Protein AF-A0A382T6K1-F1 (afdb_monomer)

Secondary structure (DSSP, 8-state):
-------HHHHHHHHHHHHHHHHHHHHHHHHHHHHHHHHHTHHHHHHHHHHHHHHHHHHHIIIIIHHHHHHHHHHHHTPPTTGGGG---TTHHHHHHHHHHHHHHHHHHHHHHHHHHSTTHHHHHHT-HHHHHHHHHHHHHHHHHHHHHHHHHTT---HHHHHIIIIIIHHHHHHHHHHHHHHHHHHTSHHHHHHHHHHHHHHHHHHHTSHHHHHHTT-HHHHHHHHHHHHHHHHHHHHHHHH---HHHHHHHHHHH--

Structure (mmCIF, N/CA/C/O backbone):
data_AF-A0A382T6K1-F1
#
_entry.id   AF-A0A382T6K1-F1
#
loop_
_atom_site.group_PDB
_atom_site.id
_atom_site.type_symbol
_atom_site.label_atom_id
_atom_site.label_alt_id
_atom_site.label_comp_id
_atom_site.label_asym_id
_atom_site.label_entity_id
_atom_site.label_seq_id
_atom_site.pdbx_PDB_ins_code
_atom_site.Cartn_x
_atom_site.Cartn_y
_atom_site.Cartn_z
_atom_site.occupancy
_atom_site.B_iso_or_equiv
_atom_site.auth_seq_id
_atom_site.auth_comp_id
_atom_site.auth_asym_id
_atom_site.auth_atom_id
_atom_site.pdbx_PDB_model_num
ATOM 1 N N . MET A 1 1 ? -26.183 -72.475 25.177 1.00 40.44 1 MET A N 1
ATOM 2 C CA . MET A 1 1 ? -25.562 -72.205 23.868 1.00 40.44 1 MET A CA 1
ATOM 3 C C . MET A 1 1 ? -26.288 -70.986 23.343 1.00 40.44 1 MET A C 1
ATOM 5 O O . MET A 1 1 ? -27.308 -71.124 22.691 1.00 40.44 1 MET A O 1
ATOM 9 N N . GLU A 1 2 ? -25.867 -69.814 23.803 1.00 37.72 2 GLU A N 1
ATOM 10 C CA . GLU A 1 2 ? -26.468 -68.533 23.434 1.00 37.72 2 GLU A CA 1
ATOM 11 C C . GLU A 1 2 ? -25.279 -67.616 23.177 1.00 37.72 2 GLU A C 1
ATOM 13 O O . GLU A 1 2 ? -24.612 -67.136 24.089 1.00 37.72 2 GLU A O 1
ATOM 18 N N . GLU A 1 3 ? -24.888 -67.614 21.909 1.00 40.59 3 GLU A N 1
ATOM 19 C CA . GLU A 1 3 ? -23.753 -66.886 21.370 1.00 40.59 3 GLU A CA 1
ATOM 20 C C . GLU A 1 3 ? -24.191 -65.422 21.264 1.00 40.59 3 GLU A C 1
ATOM 22 O O . GLU A 1 3 ? -25.109 -65.089 20.513 1.00 40.59 3 GLU A O 1
ATOM 27 N N . ALA A 1 4 ? -23.600 -64.564 22.095 1.00 44.31 4 ALA A N 1
ATOM 28 C CA . ALA A 1 4 ? -23.818 -63.128 22.052 1.00 44.31 4 ALA A CA 1
ATOM 29 C C . ALA A 1 4 ? -23.228 -62.581 20.743 1.00 44.31 4 ALA A C 1
ATOM 31 O O . ALA A 1 4 ? -22.019 -62.407 20.613 1.00 44.31 4 ALA A O 1
ATOM 32 N N . LEU A 1 5 ? -24.100 -62.348 19.764 1.00 44.19 5 LEU A N 1
ATOM 33 C CA . LEU A 1 5 ? -23.812 -61.604 18.541 1.00 44.19 5 LEU A CA 1
ATOM 34 C C . LEU A 1 5 ? -23.661 -60.118 18.900 1.00 44.19 5 LEU A C 1
ATOM 36 O O . LEU A 1 5 ? -24.611 -59.339 18.843 1.00 44.19 5 LEU A O 1
ATOM 40 N N . GLU A 1 6 ? -22.455 -59.742 19.314 1.00 49.47 6 GLU A N 1
ATOM 41 C CA . GLU A 1 6 ? -22.005 -58.353 19.333 1.00 49.47 6 GLU A CA 1
ATOM 42 C C . GLU A 1 6 ? -22.019 -57.852 17.882 1.00 49.47 6 GLU A C 1
ATOM 44 O O . GLU A 1 6 ? -21.347 -58.405 17.013 1.00 49.47 6 GLU A O 1
ATOM 49 N N . ASN A 1 7 ? -22.898 -56.892 17.589 1.00 45.09 7 ASN A N 1
ATOM 50 C CA . ASN A 1 7 ? -23.137 -56.401 16.237 1.00 45.09 7 ASN A CA 1
ATOM 51 C C . ASN A 1 7 ? -22.041 -55.383 15.853 1.00 45.09 7 ASN A C 1
ATOM 53 O O . ASN A 1 7 ? -22.079 -54.254 16.354 1.00 45.09 7 ASN A O 1
ATOM 57 N N . PRO A 1 8 ? -21.102 -55.720 14.946 1.00 44.81 8 PRO A N 1
ATOM 58 C CA . PRO A 1 8 ? -19.988 -54.842 14.583 1.00 44.81 8 PRO A CA 1
ATOM 59 C C . PRO A 1 8 ? -20.434 -53.591 13.807 1.00 44.81 8 PRO A C 1
ATOM 61 O O . PRO A 1 8 ? -19.660 -52.653 13.660 1.00 44.81 8 PRO A O 1
ATOM 64 N N . ALA A 1 9 ? -21.679 -53.539 13.319 1.00 44.81 9 ALA A N 1
ATOM 65 C CA . ALA A 1 9 ? -22.194 -52.387 12.576 1.00 44.81 9 ALA A CA 1
ATOM 66 C C . ALA A 1 9 ? -22.424 -51.146 13.461 1.00 44.81 9 ALA A C 1
ATOM 68 O O . ALA A 1 9 ? -22.273 -50.020 12.993 1.00 44.81 9 ALA A O 1
ATOM 69 N N . THR A 1 10 ? -22.748 -51.342 14.742 1.00 41.09 10 THR A N 1
ATOM 70 C CA . THR A 1 10 ? -23.066 -50.249 15.678 1.00 41.09 10 THR A CA 1
ATOM 71 C C . THR A 1 10 ? -21.829 -49.490 16.164 1.00 41.09 10 THR A C 1
ATOM 73 O O . THR A 1 10 ? -21.915 -48.287 16.387 1.00 41.09 10 THR A O 1
ATOM 76 N N . GLU A 1 11 ? -20.673 -50.153 16.283 1.00 40.34 11 GLU A N 1
ATOM 77 C CA . GLU A 1 11 ? -19.404 -49.494 16.638 1.00 40.34 11 GLU A CA 1
ATOM 78 C C . GLU A 1 11 ? -18.823 -48.684 15.468 1.00 40.34 11 GLU A C 1
ATOM 80 O O . GLU A 1 11 ? -18.297 -47.587 15.677 1.00 40.34 11 GLU A O 1
ATOM 85 N N . ILE A 1 12 ? -18.979 -49.174 14.232 1.00 44.16 12 ILE A N 1
ATOM 86 C CA . ILE A 1 12 ? -18.424 -48.541 13.025 1.00 44.16 12 ILE A CA 1
ATOM 87 C C . ILE A 1 12 ? -19.133 -47.211 12.713 1.00 44.16 12 ILE A C 1
ATOM 89 O O . ILE A 1 12 ? -18.461 -46.216 12.441 1.00 44.16 12 ILE A O 1
ATOM 93 N N . GLU A 1 13 ? -20.467 -47.140 12.828 1.00 41.22 13 GLU A N 1
ATOM 94 C CA . GLU A 1 13 ? -21.201 -45.876 12.634 1.00 41.22 13 GLU A CA 1
ATOM 95 C C . GLU A 1 13 ? -20.874 -44.835 13.717 1.00 41.22 13 GLU A C 1
ATOM 97 O O . GLU A 1 13 ? -20.774 -43.642 13.419 1.00 41.22 13 GLU A O 1
ATOM 102 N N . THR A 1 14 ? -20.645 -45.253 14.968 1.00 44.28 14 THR A N 1
ATOM 103 C CA . THR A 1 14 ? -20.262 -44.319 16.038 1.00 44.28 14 THR A CA 1
ATOM 104 C C . THR A 1 14 ? -18.834 -43.796 15.891 1.00 44.28 14 THR A C 1
ATOM 106 O O . THR A 1 14 ? -18.609 -42.609 16.129 1.00 44.28 14 THR A O 1
ATOM 109 N N . GLU A 1 15 ? -17.880 -44.620 15.445 1.00 41.53 15 GLU A N 1
ATOM 110 C CA . GLU A 1 15 ? -16.502 -44.176 15.209 1.00 41.53 15 GLU A CA 1
ATOM 111 C C . GLU A 1 15 ? -16.398 -43.187 14.042 1.00 41.53 15 GLU A C 1
ATOM 113 O O . GLU A 1 15 ? -15.689 -42.185 14.161 1.00 41.53 15 GLU A O 1
ATOM 118 N N . ASP A 1 16 ? -17.097 -43.440 12.932 1.00 45.53 16 ASP A N 1
ATOM 119 C CA . ASP A 1 16 ? -17.043 -42.563 11.758 1.00 45.53 16 ASP A CA 1
ATOM 120 C C . ASP A 1 16 ? -17.756 -41.232 12.014 1.00 45.53 16 ASP A C 1
ATOM 122 O O . ASP A 1 16 ? -17.217 -40.172 11.688 1.00 45.53 16 ASP A O 1
ATOM 126 N N . THR A 1 17 ? -18.900 -41.241 12.707 1.00 43.47 17 THR A N 1
ATOM 127 C CA . THR A 1 17 ? -19.594 -39.997 13.086 1.00 43.47 17 THR A CA 1
ATOM 128 C C . THR A 1 17 ? -18.750 -39.168 14.069 1.00 43.47 17 THR A C 1
ATOM 130 O O . THR A 1 17 ? -18.642 -37.949 13.931 1.00 43.47 17 THR A O 1
ATOM 133 N N . GLN A 1 18 ? -18.062 -39.817 15.016 1.00 44.00 18 GLN A N 1
ATOM 134 C CA . GLN A 1 18 ? -17.203 -39.153 16.002 1.00 44.00 18 GLN A CA 1
ATOM 135 C C . GLN A 1 18 ? -15.850 -38.690 15.414 1.00 44.00 18 GLN A C 1
ATOM 137 O O . GLN A 1 18 ? -15.294 -37.684 15.866 1.00 44.00 18 GLN A O 1
ATOM 142 N N . LYS A 1 19 ? -15.318 -39.372 14.386 1.00 42.12 19 LYS A N 1
ATOM 143 C CA . LYS A 1 19 ? -14.144 -38.932 13.603 1.00 42.12 19 LYS A CA 1
ATOM 144 C C . LYS A 1 19 ? -14.465 -37.735 12.710 1.00 42.12 19 LYS A C 1
ATOM 146 O O . LYS A 1 19 ? -13.644 -36.819 12.630 1.00 42.12 19 LYS A O 1
ATOM 151 N N . VAL A 1 20 ? -15.638 -37.711 12.076 1.00 45.88 20 VAL A N 1
ATOM 152 C CA . VAL A 1 20 ? -16.086 -36.590 11.230 1.00 45.88 20 VAL A CA 1
ATOM 153 C C . VAL A 1 20 ? -16.297 -35.323 12.068 1.00 45.88 20 VAL A C 1
ATOM 155 O O . VAL A 1 20 ? -15.802 -34.259 11.690 1.00 45.88 20 VAL A O 1
ATOM 158 N N . ASP A 1 21 ? -16.905 -35.439 13.252 1.00 48.38 21 ASP A N 1
ATOM 159 C CA . ASP A 1 21 ? -17.141 -34.303 14.158 1.00 48.38 21 ASP A CA 1
ATOM 160 C C . ASP A 1 21 ? -15.830 -33.764 14.783 1.00 48.38 21 ASP A C 1
ATOM 162 O O . ASP A 1 21 ? -15.591 -32.555 14.856 1.00 48.38 21 ASP A O 1
ATOM 166 N N . ARG A 1 22 ? -14.881 -34.657 15.118 1.00 48.66 22 ARG A N 1
ATOM 167 C CA . ARG A 1 22 ? -13.517 -34.275 15.549 1.00 48.66 22 ARG A CA 1
ATOM 168 C C . ARG A 1 22 ? -12.672 -33.654 14.435 1.00 48.66 22 ARG A C 1
ATOM 170 O O . ARG A 1 22 ? -11.816 -32.817 14.714 1.00 48.66 22 ARG A O 1
ATOM 177 N N . SER A 1 23 ? -12.870 -34.058 13.182 1.00 50.22 23 SER A N 1
ATOM 178 C CA . SER A 1 23 ? -12.151 -33.488 12.037 1.00 50.22 23 SER A CA 1
ATOM 179 C C . SER A 1 23 ? -12.643 -32.073 11.715 1.00 50.22 23 SER A C 1
ATOM 181 O O . SER A 1 23 ? -11.833 -31.156 11.553 1.00 50.22 23 SER A O 1
ATOM 183 N N . GLY A 1 24 ? -13.965 -31.861 11.737 1.00 53.81 24 GLY A N 1
ATOM 184 C CA . GLY A 1 24 ? -14.582 -30.543 11.570 1.00 53.81 24 GLY A CA 1
ATOM 185 C C . GLY A 1 24 ? -14.216 -29.556 12.684 1.00 53.81 24 GLY A C 1
ATOM 186 O O . GLY A 1 24 ? -13.937 -28.385 12.402 1.00 53.81 24 GLY A O 1
ATOM 187 N N . SER A 1 25 ? -14.128 -30.022 13.937 1.00 57.78 25 SER A N 1
ATOM 188 C CA . SER A 1 25 ? -13.700 -29.186 15.067 1.00 57.78 25 SER A CA 1
ATOM 189 C C . SER A 1 25 ? -12.203 -28.854 15.021 1.00 57.78 25 SER A C 1
ATOM 191 O O . SER A 1 25 ? -11.835 -27.700 15.238 1.00 57.78 25 SER A O 1
ATOM 193 N N . ASN A 1 26 ? -11.343 -29.801 14.624 1.00 59.97 26 ASN A N 1
ATOM 194 C CA . ASN A 1 26 ? -9.906 -29.565 14.444 1.00 59.97 26 ASN A CA 1
ATOM 195 C C . ASN A 1 26 ? -9.603 -28.597 13.294 1.00 59.97 26 ASN A C 1
ATOM 197 O O . ASN A 1 26 ? -8.733 -27.736 13.428 1.00 59.97 26 ASN A O 1
ATOM 201 N N . PHE A 1 27 ? -10.322 -28.697 12.174 1.00 61.59 27 PHE A N 1
ATOM 202 C CA . PHE A 1 27 ? -10.163 -27.765 11.056 1.00 61.59 27 PHE A CA 1
ATOM 203 C C . PHE A 1 27 ? -10.655 -26.362 11.426 1.00 61.59 27 PHE A C 1
ATOM 205 O O . PHE A 1 27 ? -9.972 -25.370 11.171 1.00 61.59 27 PHE A O 1
ATOM 212 N N . SER A 1 28 ? -11.793 -26.274 12.118 1.00 62.81 28 SER A N 1
ATOM 213 C CA . SER A 1 28 ? -12.320 -25.008 12.638 1.00 62.81 28 SER A CA 1
ATOM 214 C C . SER A 1 28 ? -11.370 -24.362 13.650 1.00 62.81 28 SER A 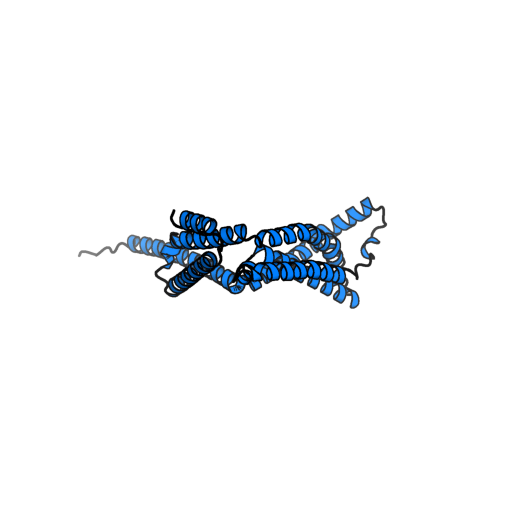C 1
ATOM 216 O O . SER A 1 28 ? -11.159 -23.149 13.595 1.00 62.81 28 SER A O 1
ATOM 218 N N . TYR A 1 29 ? -10.743 -25.169 14.510 1.00 67.50 29 TYR A N 1
ATOM 219 C CA . TYR A 1 29 ? -9.721 -24.742 15.462 1.00 67.50 29 TYR A CA 1
ATOM 220 C C . TYR A 1 29 ? -8.433 -24.280 14.771 1.00 67.50 29 TYR A C 1
ATOM 222 O O . TYR A 1 29 ? -7.876 -23.256 15.154 1.00 67.50 29 TYR A O 1
ATOM 230 N N . LEU A 1 30 ? -7.972 -24.967 13.720 1.00 68.62 30 LEU A N 1
ATOM 231 C CA . LEU A 1 30 ? -6.815 -24.531 12.930 1.00 68.62 30 LEU A CA 1
ATOM 232 C C . LEU A 1 30 ? -7.084 -23.204 12.216 1.00 68.62 30 LEU A C 1
ATOM 234 O O . LEU A 1 30 ? -6.259 -22.299 12.296 1.00 68.62 30 LEU A O 1
ATOM 238 N N . PHE A 1 31 ? -8.252 -23.047 11.588 1.00 69.81 31 PHE A N 1
ATOM 239 C CA . PHE A 1 31 ? -8.657 -21.773 10.985 1.00 69.81 31 PHE A CA 1
ATOM 240 C C . PHE A 1 31 ? -8.796 -20.662 12.023 1.00 69.81 31 PHE A C 1
ATOM 242 O O . PHE A 1 31 ? -8.391 -19.534 11.762 1.00 69.81 31 PHE A O 1
ATOM 249 N N . HIS A 1 32 ? -9.338 -20.972 13.206 1.00 68.31 32 HIS A N 1
ATOM 250 C CA . HIS A 1 32 ? -9.380 -20.024 14.317 1.00 68.31 32 HIS A CA 1
ATOM 251 C C . HIS A 1 32 ? -7.975 -19.614 14.733 1.00 68.31 32 HIS A C 1
ATOM 253 O O . HIS A 1 32 ? -7.684 -18.431 14.792 1.00 68.31 32 HIS A O 1
ATOM 259 N N . ARG A 1 33 ? -7.083 -20.583 14.939 1.00 67.50 33 ARG A N 1
ATOM 260 C CA . ARG A 1 33 ? -5.709 -20.343 15.371 1.00 67.50 33 ARG A CA 1
ATOM 261 C C . ARG A 1 33 ? -4.920 -19.519 14.356 1.00 67.50 33 ARG A C 1
ATOM 263 O O . ARG A 1 33 ? -4.202 -18.607 14.755 1.00 67.50 33 ARG A O 1
ATOM 270 N N . ILE A 1 34 ? -5.074 -19.805 13.063 1.00 63.81 34 ILE A N 1
ATOM 271 C CA . ILE A 1 34 ? -4.467 -19.014 11.985 1.00 63.81 34 ILE A CA 1
ATOM 272 C C . ILE A 1 34 ? -5.050 -17.598 11.982 1.00 63.81 34 ILE A C 1
ATOM 274 O O . ILE A 1 34 ? -4.280 -16.644 11.947 1.00 63.81 34 ILE A O 1
ATOM 278 N N . GLY A 1 35 ? -6.375 -17.452 12.091 1.00 65.06 35 GLY A N 1
ATOM 279 C CA . GLY A 1 35 ? -7.039 -16.149 12.201 1.00 65.06 35 GLY A CA 1
ATOM 280 C C . GLY A 1 35 ? -6.510 -15.329 13.379 1.00 65.06 35 GLY A C 1
ATOM 281 O O . GLY A 1 35 ? -6.011 -14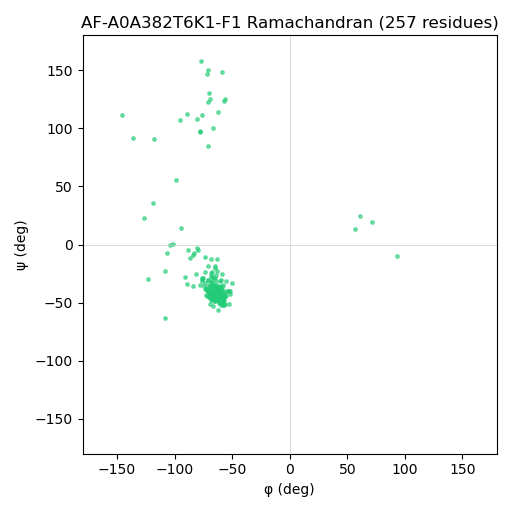.226 13.181 1.00 65.06 35 GLY A O 1
ATOM 282 N N . THR A 1 36 ? -6.469 -15.922 14.573 1.00 63.12 36 THR A N 1
ATOM 283 C CA . THR A 1 36 ? -5.948 -1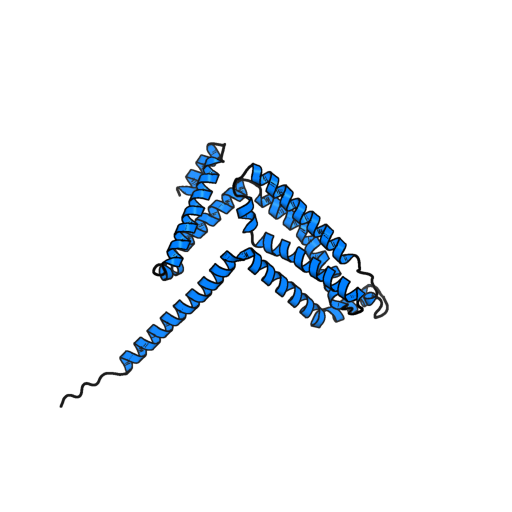5.265 15.779 1.00 63.12 36 THR A CA 1
ATOM 284 C C . THR A 1 36 ? -4.460 -14.931 15.670 1.00 63.12 36 THR A C 1
ATOM 286 O O . THR A 1 36 ? -4.027 -13.894 16.154 1.00 63.12 36 THR A O 1
ATOM 289 N N . MET A 1 37 ? -3.653 -15.767 15.004 1.00 57.59 37 MET A N 1
ATOM 290 C CA . MET A 1 37 ? -2.230 -15.474 14.779 1.00 57.59 37 MET A CA 1
ATOM 291 C C . MET A 1 37 ? -2.025 -14.315 13.799 1.00 57.59 37 MET A C 1
ATOM 293 O O . MET A 1 37 ? -1.087 -13.533 13.974 1.00 57.59 37 MET A O 1
ATOM 297 N N . VAL A 1 38 ? -2.883 -14.207 12.779 1.00 64.06 38 VAL A N 1
ATOM 298 C CA . VAL A 1 38 ? -2.888 -13.093 11.823 1.00 64.06 38 VAL A CA 1
ATOM 299 C C . VAL A 1 38 ? -3.313 -11.804 12.514 1.00 64.06 38 VAL A C 1
ATOM 301 O O . VAL A 1 38 ? -2.661 -10.788 12.317 1.00 64.06 38 VAL A O 1
ATOM 304 N N . GLU A 1 39 ? -4.342 -11.838 13.356 1.00 68.00 39 GLU A N 1
ATOM 305 C CA . GLU A 1 39 ? -4.802 -10.670 14.116 1.00 68.00 39 GLU A CA 1
ATOM 306 C C . GLU A 1 39 ? -3.751 -10.196 15.129 1.00 68.00 39 GLU A C 1
ATOM 308 O O . GLU A 1 39 ? -3.455 -9.003 15.199 1.00 68.00 39 GLU A O 1
ATOM 313 N N . GLN A 1 40 ? -3.096 -11.125 15.832 1.00 71.62 40 GLN A N 1
ATOM 314 C CA . GLN A 1 40 ? -2.002 -10.816 16.761 1.00 71.62 40 GLN A CA 1
ATOM 315 C C . GLN A 1 40 ? -0.771 -10.222 16.062 1.00 71.62 40 GLN A C 1
ATOM 317 O O . GLN A 1 40 ? -0.065 -9.404 16.647 1.00 71.62 40 GLN A O 1
ATOM 322 N N . ASN A 1 41 ? -0.510 -10.610 14.810 1.00 80.44 41 ASN A N 1
ATOM 323 C CA . ASN A 1 41 ? 0.657 -10.173 14.040 1.00 80.44 41 ASN A CA 1
ATOM 324 C C . ASN A 1 41 ? 0.263 -9.407 12.771 1.00 80.44 41 ASN A C 1
ATOM 326 O O . ASN A 1 41 ? 0.940 -9.516 11.746 1.00 80.44 41 ASN A O 1
ATOM 330 N N . LEU A 1 42 ? -0.818 -8.623 12.833 1.00 84.69 42 LEU A N 1
ATOM 331 C CA . LEU A 1 42 ? -1.452 -8.002 11.665 1.00 84.69 42 LEU A CA 1
ATOM 332 C C . LEU A 1 42 ? -0.468 -7.211 10.794 1.00 84.69 42 LEU A C 1
ATOM 334 O O . LEU A 1 42 ? -0.505 -7.291 9.566 1.00 84.69 42 LEU A O 1
ATOM 338 N N . ILE A 1 43 ? 0.458 -6.490 11.427 1.00 86.06 43 ILE A N 1
ATOM 339 C CA . ILE A 1 43 ? 1.493 -5.702 10.748 1.00 86.06 43 ILE A CA 1
ATOM 340 C C . ILE A 1 43 ? 2.398 -6.597 9.894 1.00 86.06 43 ILE A C 1
ATOM 342 O O . ILE A 1 43 ? 2.625 -6.304 8.722 1.00 86.06 43 ILE A O 1
ATOM 346 N N . TRP A 1 44 ? 2.877 -7.707 10.453 1.00 87.81 44 TRP A N 1
ATOM 347 C CA . TRP A 1 44 ? 3.755 -8.644 9.751 1.00 87.81 44 TRP A CA 1
ATOM 348 C C . TRP A 1 44 ? 3.008 -9.458 8.698 1.00 87.81 44 TRP A C 1
ATOM 350 O O . TRP A 1 44 ? 3.527 -9.680 7.606 1.00 87.81 44 TRP A O 1
ATOM 360 N N . ALA A 1 45 ? 1.774 -9.868 8.994 1.00 89.62 45 ALA A N 1
ATOM 361 C CA . ALA A 1 45 ? 0.939 -10.606 8.056 1.00 89.62 45 ALA A CA 1
ATOM 362 C C . ALA A 1 45 ? 0.606 -9.762 6.814 1.00 89.62 45 ALA A C 1
ATOM 364 O O . ALA A 1 45 ? 0.754 -10.235 5.687 1.00 89.62 45 ALA A O 1
ATOM 365 N N . THR A 1 46 ? 0.216 -8.496 7.006 1.00 91.75 46 THR A N 1
ATOM 366 C CA . THR A 1 46 ? -0.041 -7.560 5.896 1.00 91.75 46 THR A CA 1
ATOM 367 C C . THR A 1 46 ? 1.228 -7.247 5.109 1.00 91.75 46 THR A C 1
ATOM 369 O O . THR A 1 46 ? 1.185 -7.254 3.880 1.00 91.75 46 THR A O 1
ATOM 372 N N . MET A 1 47 ? 2.368 -7.071 5.782 1.00 93.94 47 MET A N 1
ATOM 373 C CA . MET A 1 47 ? 3.665 -6.895 5.124 1.00 93.94 47 MET A CA 1
ATOM 374 C C . MET A 1 47 ? 4.015 -8.083 4.216 1.00 93.94 47 MET A C 1
ATOM 376 O O . MET A 1 47 ? 4.318 -7.891 3.038 1.00 93.94 47 MET A O 1
ATOM 380 N N . LEU A 1 48 ? 3.940 -9.311 4.740 1.00 94.38 48 LEU A N 1
ATOM 381 C CA . LEU A 1 48 ? 4.262 -10.525 3.988 1.00 94.38 48 LEU A CA 1
ATOM 382 C C . LEU A 1 48 ? 3.310 -10.724 2.802 1.00 94.38 48 LEU A C 1
ATOM 384 O O . LEU A 1 48 ? 3.751 -11.067 1.707 1.00 94.38 48 LEU A O 1
ATOM 388 N N . MET A 1 49 ? 2.015 -10.476 3.009 1.00 93.31 49 MET A N 1
ATOM 389 C CA . MET A 1 49 ? 1.001 -10.554 1.958 1.00 93.31 49 MET A CA 1
ATOM 390 C C . MET A 1 49 ? 1.329 -9.612 0.795 1.00 93.31 49 MET A C 1
ATOM 392 O O . MET A 1 49 ? 1.325 -10.034 -0.361 1.00 93.31 49 MET A O 1
ATOM 396 N N . VAL A 1 50 ? 1.649 -8.351 1.095 1.00 97.06 50 VAL A N 1
ATOM 397 C CA . VAL A 1 50 ? 2.000 -7.360 0.073 1.00 97.06 50 VAL A CA 1
ATOM 398 C C . VAL A 1 50 ? 3.318 -7.718 -0.608 1.00 97.06 50 VAL A C 1
ATOM 400 O O . VAL A 1 50 ? 3.411 -7.610 -1.828 1.00 97.06 50 VAL A O 1
ATOM 403 N N . LEU A 1 51 ? 4.316 -8.195 0.144 1.00 96.94 51 LEU A N 1
ATOM 404 C CA . LEU A 1 51 ? 5.602 -8.624 -0.409 1.00 96.94 51 LEU A CA 1
ATOM 405 C C . LEU A 1 51 ? 5.414 -9.721 -1.454 1.00 96.94 51 LEU A C 1
ATOM 407 O O . LEU A 1 51 ? 5.884 -9.590 -2.584 1.00 96.94 51 LEU A O 1
ATOM 411 N N . LEU A 1 52 ? 4.686 -10.777 -1.087 1.00 96.88 52 LEU A N 1
ATOM 412 C CA . LEU A 1 52 ? 4.366 -11.868 -1.999 1.00 96.88 52 LEU A CA 1
ATOM 413 C C . LEU A 1 52 ? 3.553 -11.363 -3.193 1.00 96.88 52 LEU A C 1
ATOM 415 O O . LEU A 1 52 ? 3.847 -11.741 -4.321 1.00 96.88 52 LEU A O 1
ATOM 419 N N . GLY A 1 53 ? 2.587 -10.470 -2.967 1.00 96.81 53 GLY A N 1
ATOM 420 C CA . GLY A 1 53 ? 1.790 -9.861 -4.030 1.00 96.81 53 GLY A CA 1
ATOM 421 C C . GLY A 1 53 ? 2.636 -9.110 -5.061 1.00 96.81 53 GLY A C 1
ATOM 422 O O . GLY A 1 53 ? 2.483 -9.347 -6.257 1.00 96.81 53 GLY A O 1
ATOM 423 N N . VAL A 1 54 ? 3.560 -8.252 -4.620 1.00 97.06 54 VAL A N 1
ATOM 424 C CA . VAL A 1 54 ? 4.448 -7.489 -5.516 1.00 97.06 54 VAL A CA 1
ATOM 425 C C . VAL A 1 54 ? 5.371 -8.423 -6.297 1.00 97.06 54 VAL A C 1
ATOM 427 O O . VAL A 1 54 ? 5.481 -8.279 -7.512 1.00 97.06 54 VAL A O 1
ATOM 430 N N . VAL A 1 55 ? 5.985 -9.408 -5.631 1.00 95.81 55 VAL A N 1
ATOM 431 C CA . VAL A 1 55 ? 6.873 -10.385 -6.286 1.00 95.81 55 VAL A CA 1
ATOM 432 C C . VAL A 1 55 ? 6.112 -11.218 -7.318 1.00 95.81 55 VAL A C 1
ATOM 434 O O . VAL A 1 55 ? 6.583 -11.390 -8.439 1.00 95.81 55 VAL A O 1
ATOM 437 N N . LEU A 1 56 ? 4.921 -11.711 -6.972 1.00 96.69 56 LEU A N 1
ATOM 438 C CA . LEU A 1 56 ? 4.089 -12.481 -7.895 1.00 96.69 56 LEU A CA 1
ATOM 439 C C . LEU A 1 56 ? 3.674 -11.645 -9.106 1.00 96.69 56 LEU A C 1
ATOM 441 O O . LEU A 1 56 ? 3.757 -12.133 -10.229 1.00 96.69 56 LEU A O 1
ATOM 445 N N . MET A 1 57 ? 3.270 -10.389 -8.900 1.00 96.06 57 MET A N 1
ATOM 446 C CA . MET A 1 57 ? 2.894 -9.502 -10.003 1.00 96.06 57 MET A CA 1
ATOM 447 C C . MET A 1 57 ? 4.081 -9.156 -10.903 1.00 96.06 57 MET A C 1
ATOM 449 O O . MET A 1 57 ? 3.923 -9.147 -12.120 1.00 96.06 57 MET A O 1
ATOM 453 N N . ASP A 1 58 ? 5.271 -8.948 -10.340 1.00 95.50 58 ASP A N 1
ATOM 454 C CA . ASP A 1 58 ? 6.501 -8.730 -11.108 1.00 95.50 58 ASP A CA 1
ATOM 455 C C . ASP A 1 58 ? 6.873 -9.967 -11.954 1.00 95.50 58 ASP A C 1
ATOM 457 O O . ASP A 1 58 ? 7.237 -9.842 -13.126 1.00 95.50 58 ASP A O 1
ATOM 461 N N . ILE A 1 59 ? 6.705 -11.177 -11.406 1.00 94.50 59 ILE A N 1
ATOM 462 C CA . ILE A 1 59 ? 6.892 -12.436 -12.148 1.00 94.50 59 ILE A CA 1
ATOM 463 C C . ILE A 1 59 ? 5.852 -12.571 -13.266 1.00 94.50 59 ILE A C 1
ATOM 465 O O . ILE A 1 59 ? 6.216 -12.845 -14.408 1.00 94.50 59 ILE A O 1
ATOM 469 N N . ILE A 1 60 ? 4.568 -12.359 -12.966 1.00 96.12 60 ILE A N 1
ATOM 470 C CA . ILE A 1 60 ? 3.484 -12.438 -13.958 1.00 96.12 60 ILE A CA 1
ATOM 471 C C . ILE A 1 60 ? 3.725 -11.434 -15.086 1.00 96.12 60 ILE A C 1
ATOM 473 O O . ILE A 1 60 ? 3.602 -11.786 -16.260 1.00 96.12 60 ILE A O 1
ATOM 477 N N . PHE A 1 61 ? 4.105 -10.202 -14.744 1.00 95.00 61 PHE A N 1
ATOM 478 C CA . PHE A 1 61 ? 4.406 -9.176 -15.729 1.00 95.00 61 PHE A CA 1
ATOM 479 C C . PHE A 1 61 ? 5.570 -9.600 -16.626 1.00 95.00 61 PHE A C 1
ATOM 481 O O . PHE A 1 61 ? 5.455 -9.549 -17.849 1.00 95.00 61 PHE A O 1
ATOM 488 N N . SER A 1 62 ? 6.653 -10.092 -16.022 1.00 93.12 62 SER A N 1
ATOM 489 C CA . SER A 1 62 ? 7.833 -10.568 -16.742 1.00 93.12 62 SER A CA 1
ATOM 490 C C . SER A 1 62 ? 7.543 -11.743 -17.676 1.00 93.12 62 SER A C 1
ATOM 492 O O . SER A 1 62 ? 8.160 -11.818 -18.733 1.00 93.12 62 SER A O 1
ATOM 494 N N . LEU A 1 63 ? 6.650 -12.661 -17.296 1.00 93.56 63 LEU A N 1
ATOM 495 C CA . LEU A 1 63 ? 6.356 -13.861 -18.083 1.00 93.56 63 LEU A CA 1
ATOM 496 C C . LEU A 1 63 ? 5.320 -13.627 -19.187 1.00 93.56 63 LEU A C 1
ATOM 498 O O . LEU A 1 63 ? 5.418 -14.251 -20.240 1.00 93.56 63 LEU A O 1
ATOM 502 N N . PHE A 1 64 ? 4.319 -12.774 -18.948 1.00 93.94 64 PHE A N 1
ATOM 503 C CA . PHE A 1 64 ? 3.141 -12.693 -19.820 1.00 93.94 64 PHE A CA 1
ATOM 504 C C . PHE A 1 64 ? 2.867 -11.310 -20.406 1.00 93.94 64 PHE A C 1
ATOM 506 O O . PHE A 1 64 ? 2.282 -11.229 -21.483 1.00 93.94 64 PHE A O 1
ATOM 513 N N . LEU A 1 65 ? 3.227 -10.226 -19.713 1.00 92.44 65 LEU A N 1
ATOM 514 C CA . LEU A 1 65 ? 2.766 -8.877 -20.070 1.00 92.44 65 LEU A CA 1
ATOM 515 C C . LEU A 1 65 ? 3.859 -7.998 -20.673 1.00 92.44 65 LEU A C 1
ATOM 517 O O . LEU A 1 65 ? 3.527 -7.063 -21.393 1.00 92.44 65 LEU A O 1
ATOM 521 N N . PHE A 1 66 ? 5.134 -8.294 -20.413 1.00 91.06 66 PHE A N 1
ATOM 522 C CA . PHE A 1 66 ? 6.245 -7.455 -20.852 1.00 91.06 66 PHE A CA 1
ATOM 523 C C . PHE A 1 66 ? 6.335 -7.345 -22.380 1.00 91.06 66 PHE A C 1
ATOM 525 O O . PHE A 1 66 ? 6.246 -6.242 -22.908 1.00 91.06 66 PHE A O 1
ATOM 532 N N . GLU A 1 67 ? 6.426 -8.473 -23.088 1.00 89.94 67 GLU A N 1
ATOM 533 C CA . GLU A 1 67 ? 6.521 -8.501 -24.556 1.00 89.94 67 GLU A CA 1
ATOM 534 C C . GLU A 1 67 ? 5.320 -7.824 -25.250 1.00 89.94 67 GLU A C 1
ATOM 536 O O . GLU A 1 67 ? 5.529 -6.905 -26.045 1.00 89.94 67 GLU A O 1
ATOM 541 N N . PRO A 1 68 ? 4.052 -8.163 -24.921 1.00 91.06 68 PRO A N 1
ATOM 542 C CA . PRO A 1 68 ? 2.899 -7.461 -25.489 1.00 91.06 68 PRO A CA 1
ATOM 543 C C . PRO A 1 68 ? 2.884 -5.960 -25.189 1.00 91.06 68 PRO A C 1
ATOM 545 O O . PRO A 1 68 ? 2.449 -5.165 -26.022 1.00 91.06 68 PRO A O 1
ATOM 548 N N . TYR A 1 69 ? 3.332 -5.564 -23.995 1.00 89.75 69 TYR A N 1
ATOM 549 C CA . TYR A 1 69 ? 3.371 -4.163 -23.596 1.00 89.75 69 TYR A CA 1
ATOM 550 C C . TYR A 1 69 ? 4.397 -3.371 -24.411 1.00 89.75 69 TYR A C 1
ATOM 552 O O . TYR A 1 69 ? 4.063 -2.303 -24.920 1.00 89.75 69 TYR A O 1
ATOM 560 N N . VAL A 1 70 ? 5.613 -3.898 -24.578 1.00 87.31 70 VAL A N 1
ATOM 561 C CA . VAL A 1 70 ? 6.657 -3.250 -25.386 1.00 87.31 70 VAL A CA 1
ATOM 562 C C . VAL A 1 70 ? 6.189 -3.094 -26.833 1.00 87.31 70 VAL A C 1
ATOM 564 O O . VAL A 1 70 ? 6.216 -1.984 -27.359 1.00 87.31 70 VAL A O 1
ATOM 567 N N . GLN A 1 71 ? 5.637 -4.153 -27.434 1.00 87.56 71 GLN A N 1
ATOM 568 C CA . GLN A 1 71 ? 5.107 -4.110 -28.804 1.00 87.56 71 GLN A CA 1
ATOM 569 C C . GLN A 1 71 ? 3.995 -3.066 -28.976 1.00 87.56 71 GLN A C 1
ATOM 571 O O . GLN A 1 71 ? 3.942 -2.366 -29.991 1.00 87.56 71 GLN A O 1
ATOM 576 N N . LEU A 1 72 ? 3.101 -2.942 -27.988 1.00 87.69 72 LEU A N 1
ATOM 577 C CA . LEU A 1 72 ? 2.045 -1.933 -28.001 1.00 87.69 72 LEU A CA 1
ATOM 578 C C . LEU A 1 72 ? 2.630 -0.518 -27.983 1.00 87.69 72 LEU A C 1
ATOM 580 O O . LEU A 1 72 ? 2.203 0.325 -28.772 1.00 87.69 72 LEU A O 1
ATOM 584 N N . ILE A 1 73 ? 3.591 -0.259 -27.095 1.00 85.06 73 ILE A N 1
ATOM 585 C CA . ILE A 1 73 ? 4.220 1.057 -26.981 1.00 85.06 73 ILE A CA 1
ATOM 586 C C . ILE A 1 73 ? 4.964 1.410 -28.267 1.00 85.06 73 ILE A C 1
ATOM 588 O O . ILE A 1 73 ? 4.727 2.493 -28.789 1.00 85.06 73 ILE A O 1
ATOM 592 N N . GLU A 1 74 ? 5.769 0.498 -28.814 1.00 86.31 74 GLU A N 1
ATOM 593 C CA . GLU A 1 74 ? 6.510 0.709 -30.067 1.00 86.31 74 GLU A CA 1
ATOM 594 C C . GLU A 1 74 ? 5.575 0.984 -31.254 1.00 86.31 74 GLU A C 1
ATOM 596 O O . GLU A 1 74 ? 5.828 1.875 -32.066 1.00 86.31 74 GLU A O 1
ATOM 601 N N . THR A 1 75 ? 4.439 0.281 -31.324 1.00 86.44 75 THR A N 1
ATOM 602 C CA . THR A 1 75 ? 3.422 0.515 -32.363 1.00 86.44 75 THR A CA 1
ATOM 603 C C . THR A 1 75 ? 2.780 1.899 -32.235 1.00 86.44 75 THR A C 1
ATOM 605 O O . THR A 1 75 ? 2.500 2.547 -33.244 1.00 86.44 75 THR A O 1
ATOM 608 N N . LEU A 1 76 ? 2.523 2.360 -31.007 1.00 87.06 76 LEU A N 1
ATOM 609 C CA . LEU A 1 76 ? 1.887 3.655 -30.747 1.00 87.06 76 LEU A CA 1
ATOM 610 C C . LEU A 1 76 ? 2.856 4.835 -30.889 1.00 87.06 76 LEU A C 1
ATOM 612 O O . LEU A 1 76 ? 2.441 5.910 -31.319 1.00 87.06 76 LEU A O 1
ATOM 616 N N . SER A 1 77 ? 4.123 4.653 -30.515 1.00 81.94 77 SER A N 1
ATOM 617 C CA . SER A 1 77 ? 5.164 5.682 -30.596 1.00 81.94 77 SER A CA 1
ATOM 618 C C . SER A 1 77 ? 5.762 5.808 -31.999 1.00 81.94 77 SER A C 1
ATOM 620 O O . SER A 1 77 ? 6.267 6.875 -32.345 1.00 81.94 77 SER A O 1
ATOM 622 N N . GLY A 1 78 ? 5.718 4.737 -32.801 1.00 78.69 78 GLY A N 1
ATOM 623 C CA . GLY A 1 78 ? 6.441 4.646 -34.068 1.00 78.69 78 GLY A CA 1
ATOM 624 C C . GLY A 1 78 ? 7.959 4.503 -33.893 1.00 78.69 78 GLY A C 1
ATOM 625 O O . GLY A 1 78 ? 8.695 4.813 -34.831 1.00 78.69 78 GLY A O 1
ATOM 626 N N . SER A 1 79 ? 8.429 4.089 -32.708 1.00 74.75 79 SER A N 1
ATOM 627 C CA . SER A 1 79 ? 9.854 3.869 -32.412 1.00 74.75 79 SER A CA 1
ATOM 628 C C . SER A 1 79 ? 10.372 2.560 -33.011 1.00 74.75 79 SER A C 1
ATOM 630 O O . SER A 1 79 ? 9.599 1.641 -33.291 1.00 74.75 79 SER A O 1
ATOM 632 N N . ALA A 1 80 ? 11.690 2.462 -33.203 1.00 70.06 80 ALA A N 1
ATOM 633 C CA . ALA A 1 80 ? 12.298 1.218 -33.660 1.00 70.06 80 ALA A CA 1
ATOM 634 C C . ALA A 1 80 ? 12.262 0.147 -32.546 1.00 70.06 80 ALA A C 1
ATOM 636 O O . ALA A 1 80 ? 12.325 0.503 -31.364 1.00 70.06 80 ALA A O 1
ATOM 637 N N . PRO A 1 81 ? 12.198 -1.154 -32.899 1.00 66.50 81 PRO A N 1
ATOM 638 C CA . PRO A 1 81 ? 12.225 -2.231 -31.915 1.00 66.50 81 PRO A CA 1
ATOM 639 C C . PRO A 1 81 ? 13.470 -2.154 -31.025 1.00 66.50 81 PRO A C 1
ATOM 641 O O . PRO A 1 81 ? 14.592 -2.137 -31.536 1.00 66.50 81 PRO A O 1
ATOM 644 N N . GLY A 1 82 ? 13.276 -2.127 -29.707 1.00 66.81 82 GLY A N 1
ATOM 645 C CA . GLY A 1 82 ? 14.354 -2.134 -28.714 1.00 66.81 82 GLY A CA 1
ATOM 646 C C . GLY A 1 82 ? 14.838 -0.762 -28.228 1.00 66.81 82 GLY A C 1
ATOM 647 O O . GLY A 1 82 ? 15.537 -0.715 -27.220 1.00 66.81 82 GLY A O 1
ATOM 648 N N . GLU A 1 83 ? 14.426 0.360 -28.836 1.00 67.12 83 GLU A N 1
ATOM 649 C CA . GLU A 1 83 ? 14.769 1.706 -28.318 1.00 67.12 83 GLU A CA 1
ATOM 650 C C . GLU A 1 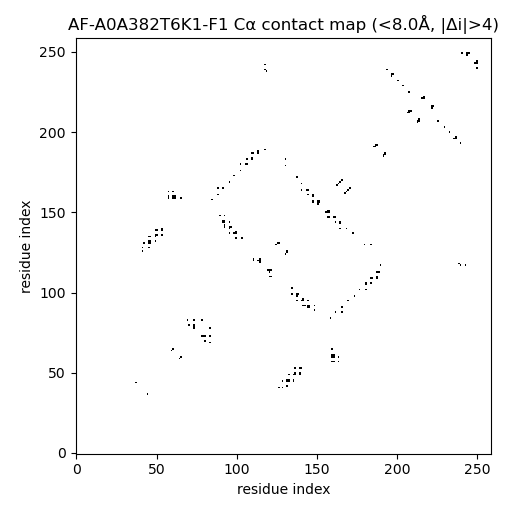83 ? 14.164 1.969 -26.927 1.00 67.12 83 GLU A C 1
ATOM 652 O O . GLU A 1 83 ? 14.700 2.735 -26.127 1.00 67.12 83 GLU A O 1
ATOM 657 N N . PHE A 1 84 ? 13.052 1.306 -26.603 1.00 64.50 84 PHE A N 1
ATOM 658 C CA . PHE A 1 84 ? 12.364 1.471 -25.324 1.00 64.50 84 PHE A CA 1
ATOM 659 C C . PHE A 1 84 ? 13.157 0.915 -24.123 1.00 64.50 84 PHE A C 1
ATOM 661 O O . PHE A 1 84 ? 12.987 1.385 -22.996 1.00 64.50 84 PHE A O 1
ATOM 668 N N . ALA A 1 85 ? 14.056 -0.049 -24.349 1.00 61.41 85 ALA A N 1
ATOM 669 C CA . ALA A 1 85 ? 14.892 -0.647 -23.304 1.00 61.41 85 ALA A CA 1
ATOM 670 C C . ALA A 1 85 ? 15.929 0.339 -22.719 1.00 61.41 85 ALA A C 1
ATOM 672 O O . ALA A 1 85 ? 16.361 0.198 -21.566 1.00 61.41 85 ALA A O 1
ATOM 673 N N . GLU A 1 86 ? 16.284 1.375 -23.487 1.00 63.69 86 GLU A N 1
ATOM 674 C CA . GLU A 1 86 ? 17.314 2.360 -23.138 1.00 63.69 86 GLU A CA 1
ATOM 675 C C . GLU A 1 86 ? 16.795 3.561 -22.335 1.00 63.69 86 GLU A C 1
ATOM 677 O O . GLU A 1 86 ? 17.594 4.386 -21.890 1.00 63.69 86 GLU A O 1
ATOM 682 N N . VAL A 1 87 ? 15.481 3.676 -22.098 1.00 67.88 87 VAL A N 1
ATOM 683 C CA . VAL A 1 87 ? 14.919 4.789 -21.314 1.00 67.88 87 VAL A CA 1
ATOM 684 C C . VAL A 1 87 ? 15.571 4.814 -19.932 1.00 67.88 87 VAL A C 1
ATOM 686 O O . VAL A 1 87 ? 15.519 3.817 -19.216 1.00 67.88 87 VAL A O 1
ATOM 689 N N . ASP A 1 88 ? 16.179 5.935 -19.534 1.00 70.75 88 ASP A N 1
ATOM 690 C CA . ASP A 1 88 ? 16.760 6.089 -18.198 1.00 70.75 88 ASP A CA 1
ATOM 691 C C . ASP A 1 88 ? 15.647 6.190 -17.147 1.00 70.75 88 ASP A C 1
ATOM 693 O O . ASP A 1 88 ? 14.760 7.042 -17.211 1.00 70.75 88 ASP A O 1
ATOM 697 N N . ILE A 1 89 ? 15.690 5.284 -16.170 1.00 73.94 89 ILE A N 1
ATOM 698 C CA . ILE A 1 89 ? 14.696 5.178 -15.098 1.00 73.94 89 ILE A CA 1
ATOM 699 C C . ILE A 1 89 ? 15.386 5.200 -13.717 1.00 73.94 89 ILE A C 1
ATOM 701 O O . ILE A 1 89 ? 14.850 4.741 -12.707 1.00 73.94 89 ILE A O 1
ATOM 705 N N . GLY A 1 90 ? 16.597 5.763 -13.647 1.00 79.62 90 GLY A N 1
ATOM 706 C CA . GLY A 1 90 ? 17.380 5.875 -12.415 1.00 79.62 90 GLY A CA 1
ATOM 707 C C . GLY A 1 90 ? 16.745 6.743 -11.321 1.00 79.62 90 GLY A C 1
ATOM 708 O O . GLY A 1 90 ? 17.198 6.668 -10.180 1.00 79.62 90 GLY A O 1
ATOM 709 N N . PHE A 1 91 ? 15.701 7.515 -11.655 1.00 87.50 91 PHE A N 1
ATOM 710 C CA . PHE A 1 91 ? 14.947 8.402 -10.757 1.00 87.50 91 PHE A CA 1
ATOM 711 C C . PHE A 1 91 ? 13.832 7.703 -9.957 1.00 87.50 91 PHE A C 1
ATOM 713 O O . PHE A 1 91 ? 13.178 8.324 -9.114 1.00 87.50 91 PHE A O 1
ATOM 720 N N . ALA A 1 92 ? 13.522 6.440 -10.274 1.00 90.75 92 ALA A N 1
ATOM 721 C CA . ALA A 1 92 ? 12.361 5.758 -9.707 1.00 90.75 92 ALA A CA 1
ATOM 722 C C . ALA A 1 92 ? 12.400 5.663 -8.170 1.00 90.75 92 ALA A C 1
ATOM 724 O O . ALA A 1 92 ? 11.380 5.968 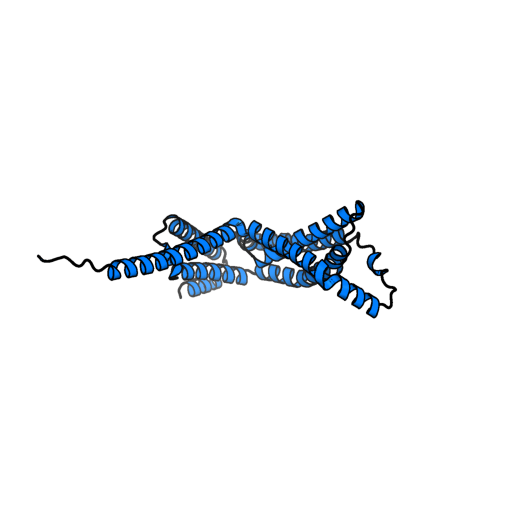-7.543 1.00 90.75 92 ALA A O 1
ATOM 725 N N . PRO A 1 93 ? 13.531 5.297 -7.527 1.00 92.00 93 PRO A N 1
ATOM 726 C CA . PRO A 1 93 ? 13.606 5.258 -6.067 1.00 92.00 93 PRO A CA 1
ATOM 727 C C . PRO A 1 93 ? 13.341 6.617 -5.410 1.00 92.00 93 PRO A C 1
ATOM 729 O O . PRO A 1 93 ? 12.668 6.677 -4.382 1.00 92.00 93 PRO A O 1
ATOM 732 N N . GLU A 1 94 ? 13.808 7.708 -6.014 1.00 92.19 94 GLU A N 1
ATOM 733 C CA . GLU A 1 94 ? 13.615 9.072 -5.523 1.00 92.19 94 GLU A CA 1
ATOM 734 C C . GLU A 1 94 ? 12.131 9.472 -5.570 1.00 92.19 94 GLU A C 1
ATOM 736 O O . GLU A 1 94 ? 11.607 10.040 -4.609 1.00 92.19 94 GLU A O 1
ATOM 741 N N . VAL A 1 95 ? 11.416 9.109 -6.643 1.00 94.62 95 VAL A N 1
ATOM 742 C CA . VAL A 1 95 ? 9.963 9.340 -6.756 1.00 94.62 95 VAL A CA 1
ATOM 743 C C . VAL A 1 95 ? 9.189 8.530 -5.715 1.00 94.62 95 VAL A C 1
ATOM 745 O O . VAL A 1 95 ? 8.270 9.061 -5.088 1.00 94.62 95 VAL A O 1
ATOM 748 N N . TRP A 1 96 ? 9.578 7.276 -5.466 1.00 96.38 96 TRP A N 1
ATOM 749 C CA . TRP A 1 96 ? 8.979 6.471 -4.397 1.00 96.38 96 TRP A CA 1
ATOM 750 C C . TRP A 1 96 ? 9.212 7.068 -3.013 1.00 96.38 96 TRP A C 1
ATOM 752 O O . TRP A 1 96 ? 8.277 7.125 -2.215 1.00 96.38 96 TRP A O 1
ATOM 762 N N . GLN A 1 97 ? 10.428 7.539 -2.728 1.00 94.50 97 GLN A N 1
ATOM 763 C CA . GLN A 1 97 ? 10.741 8.203 -1.463 1.00 94.50 97 GLN A CA 1
ATOM 764 C C . GLN A 1 97 ? 9.928 9.488 -1.284 1.00 94.50 97 GLN A C 1
ATOM 766 O O . GLN A 1 97 ? 9.409 9.728 -0.194 1.00 94.50 97 GLN A O 1
ATOM 771 N N . ALA A 1 98 ? 9.750 10.279 -2.346 1.00 95.75 98 ALA A N 1
ATOM 772 C CA . ALA A 1 98 ? 8.902 11.467 -2.313 1.00 95.75 98 ALA A CA 1
ATOM 773 C C . ALA A 1 98 ? 7.427 11.114 -2.049 1.00 95.75 98 ALA A C 1
ATOM 775 O O . ALA A 1 98 ? 6.800 11.706 -1.168 1.00 95.75 98 ALA A O 1
ATOM 776 N N . LEU A 1 99 ? 6.882 10.118 -2.759 1.00 95.75 99 LEU A N 1
ATOM 777 C CA . LEU A 1 99 ? 5.499 9.667 -2.584 1.00 95.75 99 LEU A CA 1
ATOM 778 C C . LEU A 1 99 ? 5.254 9.134 -1.166 1.00 95.75 99 LEU A C 1
ATOM 780 O O . LEU A 1 99 ? 4.296 9.535 -0.505 1.00 95.75 99 LEU A O 1
ATOM 784 N N . LEU A 1 100 ? 6.145 8.268 -0.681 1.00 95.31 100 LEU A N 1
ATOM 785 C CA . LEU A 1 100 ? 6.099 7.722 0.671 1.00 95.31 100 LEU A CA 1
ATOM 786 C C . LEU A 1 100 ? 6.219 8.836 1.717 1.00 95.31 100 LEU A C 1
ATOM 788 O O . LEU A 1 100 ? 5.456 8.841 2.679 1.00 95.31 100 LEU A O 1
ATOM 792 N N . GLY A 1 101 ? 7.112 9.808 1.512 1.00 95.19 101 GLY A N 1
ATOM 793 C CA . GLY A 1 101 ? 7.283 10.959 2.398 1.00 95.19 101 GLY A CA 1
ATOM 794 C C . GLY A 1 101 ? 6.029 11.829 2.505 1.00 95.19 101 GLY A C 1
ATOM 795 O O . GLY A 1 101 ? 5.638 12.200 3.609 1.00 95.19 101 GLY A O 1
ATOM 796 N N . ILE A 1 102 ? 5.350 12.103 1.387 1.00 94.44 102 ILE A N 1
ATOM 797 C CA . ILE A 1 102 ? 4.093 12.868 1.384 1.00 94.44 102 ILE A CA 1
ATOM 798 C C . ILE A 1 102 ? 2.987 12.093 2.103 1.00 94.44 102 ILE A C 1
ATOM 800 O O . ILE A 1 102 ? 2.277 12.661 2.936 1.00 94.44 102 ILE A O 1
ATOM 804 N N . VAL A 1 103 ? 2.845 10.797 1.814 1.00 93.88 103 VAL A N 1
ATOM 805 C CA . VAL A 1 103 ? 1.798 9.962 2.413 1.00 93.88 103 VAL A CA 1
ATOM 806 C C . VAL A 1 103 ? 2.034 9.786 3.914 1.00 93.88 103 VAL A C 1
ATOM 808 O O . VAL A 1 103 ? 1.152 10.117 4.703 1.00 93.88 103 VAL A O 1
ATOM 811 N N . LEU A 1 104 ? 3.225 9.340 4.330 1.00 93.06 104 LEU A N 1
ATOM 812 C CA . LEU A 1 104 ? 3.558 9.170 5.747 1.00 93.06 104 LEU A CA 1
ATOM 813 C C . LEU A 1 104 ? 3.562 10.502 6.500 1.00 93.06 104 LEU A C 1
ATOM 815 O O . LEU A 1 104 ? 3.048 10.567 7.612 1.00 93.06 104 LEU A O 1
ATOM 819 N N . GLY A 1 105 ? 4.087 11.574 5.902 1.00 91.75 105 GLY A N 1
ATOM 820 C CA . GLY A 1 105 ? 4.073 12.904 6.509 1.00 91.75 105 GLY A CA 1
ATOM 821 C C . GLY A 1 105 ? 2.650 13.399 6.768 1.00 91.75 105 GLY A C 1
ATOM 822 O O . GLY A 1 105 ? 2.350 13.884 7.859 1.00 91.75 105 GLY A O 1
ATOM 823 N N . THR A 1 106 ? 1.748 13.196 5.803 1.00 90.00 106 THR A N 1
ATOM 824 C CA . THR A 1 106 ? 0.329 13.537 5.963 1.00 90.00 106 THR A CA 1
ATOM 825 C C . THR A 1 106 ? -0.333 12.677 7.036 1.00 90.00 106 THR A C 1
ATOM 827 O O . THR A 1 106 ? -1.044 13.217 7.877 1.00 90.00 106 THR A O 1
ATOM 830 N N . LEU A 1 107 ? -0.072 11.365 7.061 1.00 87.69 107 LEU A N 1
ATOM 831 C CA . LEU A 1 107 ? -0.577 10.463 8.102 1.00 87.69 107 LEU A CA 1
ATOM 832 C C . LEU A 1 107 ? -0.150 10.911 9.498 1.00 87.69 107 LEU A C 1
ATOM 834 O O . LEU A 1 107 ? -0.999 11.069 10.369 1.00 87.69 107 LEU A O 1
ATOM 838 N N . ILE A 1 108 ? 1.149 11.144 9.698 1.00 87.62 108 ILE A N 1
ATOM 839 C CA . ILE A 1 108 ? 1.703 11.556 10.991 1.00 87.62 108 ILE A CA 1
ATOM 840 C C . ILE A 1 108 ? 1.062 12.869 11.441 1.00 87.62 108 ILE A C 1
ATOM 842 O O . ILE A 1 108 ? 0.607 12.960 12.578 1.00 87.62 108 ILE A O 1
ATOM 846 N N . LEU A 1 109 ? 0.970 13.864 10.551 1.00 86.88 109 LEU A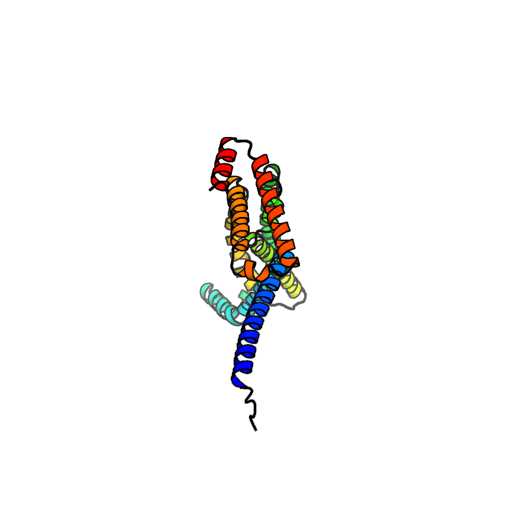 N 1
ATOM 847 C CA . LEU A 1 109 ? 0.352 15.154 10.861 1.00 86.88 109 LEU A CA 1
ATOM 848 C C . LEU A 1 109 ? -1.122 14.991 11.247 1.00 86.88 109 LEU A C 1
ATOM 850 O O . LEU A 1 109 ? -1.557 15.497 12.279 1.00 86.88 109 LEU A O 1
ATOM 854 N N . VAL A 1 110 ? -1.892 14.276 10.430 1.00 83.06 110 VAL A N 1
ATOM 855 C CA . VAL A 1 110 ? -3.341 14.114 10.604 1.00 83.06 110 VAL A CA 1
ATOM 856 C C . VAL A 1 110 ? -3.662 13.320 11.867 1.00 83.06 110 VAL A C 1
ATOM 858 O O . VAL A 1 110 ? -4.516 13.740 12.649 1.00 83.06 110 VAL A O 1
ATOM 861 N N . ILE A 1 111 ? -2.947 12.219 12.104 1.00 80.75 111 ILE A N 1
ATOM 862 C CA . ILE A 1 111 ? -3.088 11.412 13.318 1.00 80.75 111 ILE A CA 1
ATOM 863 C C . ILE A 1 111 ? -2.667 12.230 14.537 1.00 80.75 111 ILE A C 1
ATOM 865 O O . ILE A 1 111 ? -3.389 12.219 15.524 1.00 80.75 111 ILE A O 1
ATOM 869 N N . SER A 1 112 ? -1.564 12.984 14.466 1.00 83.19 112 SER A N 1
ATOM 870 C CA . SER A 1 112 ? -1.086 13.797 15.590 1.00 83.19 112 SER A CA 1
ATOM 871 C C . SER A 1 112 ? -2.063 14.903 15.984 1.00 83.19 112 SER A C 1
ATOM 873 O O . SER A 1 112 ? -2.194 15.179 17.173 1.00 83.19 112 SER A O 1
ATOM 875 N N . ILE A 1 113 ? -2.727 15.553 15.024 1.00 79.12 113 ILE A N 1
ATOM 876 C CA . ILE A 1 113 ? -3.749 16.565 15.327 1.00 79.12 113 ILE A CA 1
ATOM 877 C C . ILE A 1 113 ? -4.972 15.888 15.946 1.00 79.12 113 ILE A C 1
ATOM 879 O O . ILE A 1 113 ? -5.482 16.335 16.968 1.00 79.12 113 ILE A O 1
ATOM 883 N N . ALA A 1 114 ? -5.427 14.785 15.359 1.00 71.88 114 ALA A N 1
ATOM 884 C CA . ALA A 1 114 ? -6.626 14.108 15.827 1.00 71.88 114 ALA A CA 1
ATOM 885 C C . ALA A 1 114 ? -6.425 13.397 17.180 1.00 71.88 114 ALA A C 1
ATOM 887 O O . ALA A 1 114 ? -7.354 13.355 17.988 1.00 71.88 114 ALA A O 1
ATOM 888 N N . SER A 1 115 ? -5.210 12.922 17.482 1.00 74.81 115 SER A N 1
ATOM 889 C CA . SER A 1 115 ? -4.866 12.289 18.762 1.00 74.81 115 SER A CA 1
ATOM 890 C C . SER A 1 115 ? -4.813 13.278 19.925 1.00 74.81 115 SER A C 1
ATOM 892 O O . SER A 1 115 ? -4.893 12.857 21.072 1.00 74.81 115 SER A O 1
ATOM 894 N N . GLN A 1 116 ? -4.689 14.585 19.658 1.00 72.38 116 GLN A N 1
ATOM 895 C CA . GLN A 1 116 ? -4.841 15.613 20.699 1.00 72.38 116 GLN A CA 1
ATOM 896 C C . GLN A 1 116 ? -6.283 15.696 21.204 1.00 72.38 116 GLN A C 1
ATOM 898 O O . GLN A 1 116 ? -6.511 16.086 22.344 1.00 72.38 116 GLN A O 1
ATOM 903 N N . SER A 1 117 ? -7.245 15.338 20.353 1.00 64.31 117 SER A N 1
ATOM 904 C CA . SER A 1 117 ? -8.673 15.412 20.647 1.00 64.31 117 SER A CA 1
ATOM 905 C C . SER A 1 117 ? -9.329 14.057 20.892 1.00 64.31 117 SER A C 1
ATOM 907 O O . SER A 1 117 ? -10.510 14.034 21.182 1.00 64.31 117 SER A O 1
ATOM 909 N N . ILE A 1 118 ? -8.651 12.923 20.689 1.00 64.69 118 ILE A N 1
ATOM 910 C CA . ILE A 1 118 ? -9.254 11.591 20.857 1.00 64.69 118 ILE A CA 1
ATOM 911 C C . ILE A 1 118 ? -8.185 10.630 21.402 1.00 64.69 118 ILE A C 1
ATOM 913 O O . ILE A 1 118 ? -7.235 10.305 20.676 1.00 64.69 118 ILE A O 1
ATOM 917 N N . PRO A 1 119 ? -8.312 10.166 22.661 1.00 59.91 119 PRO A N 1
ATOM 918 C CA . PRO A 1 119 ? -7.407 9.177 23.243 1.00 59.91 119 PRO A CA 1
ATOM 919 C C . PRO A 1 119 ? -7.392 7.875 22.427 1.00 59.91 119 PRO A C 1
ATOM 921 O O . PRO A 1 119 ? -8.388 7.513 21.808 1.00 59.91 119 PRO A O 1
ATOM 924 N N . LYS A 1 120 ? -6.252 7.168 22.403 1.00 64.50 120 LYS A N 1
ATOM 925 C CA . LYS A 1 120 ? -6.067 5.870 21.707 1.00 64.50 120 LYS A CA 1
ATOM 926 C C . LYS A 1 120 ? -6.374 5.864 20.197 1.00 64.50 120 LYS A C 1
ATOM 928 O O . LYS A 1 120 ? -6.400 4.805 19.573 1.00 64.50 120 LYS A O 1
ATOM 933 N N . LEU A 1 121 ? -6.506 7.032 19.557 1.00 68.38 121 LEU A N 1
ATOM 934 C CA . LEU A 1 121 ? -6.700 7.119 18.105 1.00 68.38 121 LEU A CA 1
ATOM 935 C C . LEU A 1 121 ? -5.561 6.447 17.324 1.00 68.38 121 LEU A C 1
ATOM 937 O O . LEU A 1 121 ? -5.790 5.836 16.283 1.00 68.38 121 LEU A O 1
ATOM 941 N N . ILE A 1 122 ? -4.337 6.532 17.846 1.00 69.94 122 ILE A N 1
ATOM 942 C CA . ILE A 1 122 ? -3.162 5.877 17.263 1.00 69.94 122 ILE A CA 1
ATOM 943 C C . ILE A 1 122 ? -3.389 4.360 17.162 1.00 69.94 122 ILE A C 1
ATOM 945 O O . ILE A 1 122 ? -3.131 3.783 16.108 1.00 69.94 122 ILE A O 1
ATOM 949 N N . ASP A 1 123 ? -3.953 3.730 18.194 1.00 69.94 123 ASP A N 1
ATOM 950 C CA . ASP A 1 123 ? -4.192 2.282 18.226 1.00 69.94 123 ASP A CA 1
ATOM 951 C C . ASP A 1 123 ? -5.238 1.854 17.187 1.00 69.94 123 ASP A C 1
ATOM 953 O O . ASP A 1 123 ? -5.086 0.821 16.528 1.00 69.94 123 ASP A O 1
ATOM 957 N N . LEU A 1 124 ? -6.258 2.692 16.962 1.00 70.12 124 LEU A N 1
ATOM 958 C CA . LEU A 1 124 ? -7.260 2.480 15.914 1.00 70.12 124 LEU A CA 1
ATOM 959 C C . LEU A 1 124 ? -6.634 2.515 14.510 1.00 70.12 124 LEU A C 1
ATOM 961 O O . LEU A 1 124 ? -7.004 1.717 13.646 1.00 70.12 124 LEU A O 1
ATOM 965 N N . TYR A 1 125 ? -5.670 3.412 14.277 1.00 72.75 125 TYR A N 1
ATOM 966 C CA . TYR A 1 125 ? -4.946 3.490 13.004 1.00 72.75 125 TYR A CA 1
ATOM 967 C C . TYR A 1 125 ? -3.971 2.332 12.806 1.00 72.75 125 TYR A C 1
ATOM 969 O O . TYR A 1 125 ? -3.875 1.804 11.697 1.00 72.75 125 TYR A O 1
ATOM 977 N N . MET A 1 126 ? -3.284 1.902 13.866 1.00 75.31 126 MET A N 1
ATOM 978 C CA . MET A 1 126 ? -2.344 0.776 13.819 1.00 75.31 126 MET A CA 1
ATOM 979 C C . MET A 1 126 ? -3.024 -0.564 13.506 1.00 75.31 126 MET A C 1
ATOM 981 O O . MET A 1 126 ? -2.357 -1.502 13.070 1.00 75.31 126 MET A O 1
ATOM 985 N N . ARG A 1 127 ? -4.349 -0.654 13.682 1.00 77.06 127 ARG A N 1
ATOM 986 C CA . ARG A 1 127 ? -5.164 -1.823 13.319 1.00 77.06 127 ARG A CA 1
ATOM 987 C C . ARG A 1 127 ? -5.939 -1.659 12.003 1.00 77.06 127 ARG A C 1
ATOM 989 O O . ARG A 1 127 ? -6.643 -2.580 11.592 1.00 77.06 127 ARG A O 1
ATOM 996 N N . ASP A 1 128 ? -5.821 -0.527 11.301 1.00 85.00 128 ASP A N 1
ATOM 997 C CA . ASP A 1 128 ? -6.557 -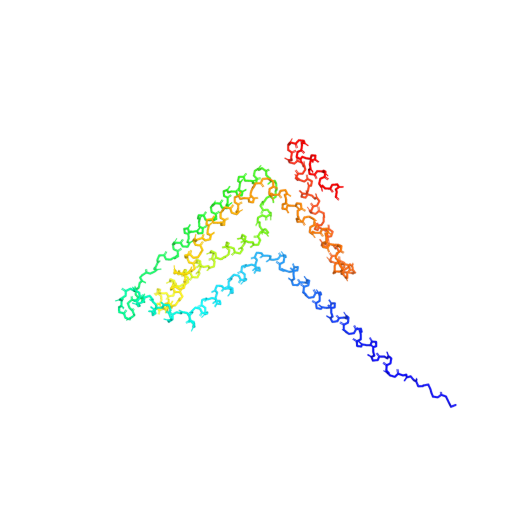0.303 10.052 1.00 85.00 128 ASP A CA 1
ATOM 998 C C . ASP A 1 128 ? -5.917 -1.038 8.864 1.00 85.00 128 ASP A C 1
ATOM 1000 O O . ASP A 1 128 ? -4.993 -0.544 8.219 1.00 85.00 128 ASP A O 1
ATOM 1004 N N . VAL A 1 129 ? -6.445 -2.219 8.533 1.00 86.88 129 VAL A N 1
ATOM 1005 C CA . VAL A 1 129 ? -5.895 -3.103 7.487 1.00 86.88 129 VAL A CA 1
ATOM 1006 C C . VAL A 1 129 ? -5.721 -2.396 6.140 1.00 86.88 129 VAL A C 1
ATOM 1008 O O . VAL A 1 129 ? -4.710 -2.595 5.473 1.00 86.88 129 VAL A O 1
ATOM 1011 N N . LYS A 1 130 ? -6.674 -1.546 5.733 1.00 90.00 130 LYS A N 1
ATOM 1012 C CA . LYS A 1 130 ? -6.604 -0.816 4.453 1.00 90.00 130 LYS A CA 1
ATOM 1013 C C . LYS A 1 130 ? -5.401 0.124 4.422 1.00 90.00 130 LYS A C 1
ATOM 1015 O O . LYS A 1 130 ? -4.670 0.159 3.434 1.00 90.00 130 LYS A O 1
ATOM 1020 N N . SER A 1 131 ? -5.192 0.849 5.518 1.00 89.88 131 SER A N 1
ATOM 1021 C CA . SER A 1 131 ? -4.029 1.703 5.713 1.00 89.88 131 SER A CA 1
ATOM 1022 C C . SER A 1 131 ? -2.724 0.914 5.716 1.00 89.88 131 SER A C 1
ATOM 1024 O O . SER A 1 131 ? -1.810 1.258 4.969 1.00 89.88 131 SER A O 1
ATOM 1026 N N . LEU A 1 132 ? -2.662 -0.186 6.473 1.00 91.00 132 LEU A N 1
ATOM 1027 C CA . LEU A 1 132 ? -1.477 -1.044 6.533 1.00 91.00 132 LEU A CA 1
ATOM 1028 C C . LEU A 1 132 ? -1.111 -1.607 5.155 1.00 91.00 132 LEU A C 1
ATOM 1030 O O . LEU A 1 132 ? 0.049 -1.532 4.759 1.00 91.00 132 LEU A O 1
ATOM 1034 N N . LEU A 1 133 ? -2.090 -2.127 4.408 1.00 93.25 133 LEU A N 1
ATOM 1035 C CA . LEU A 1 133 ? -1.874 -2.662 3.062 1.00 93.25 133 LEU A CA 1
ATOM 1036 C C . LEU A 1 133 ? -1.285 -1.607 2.127 1.00 93.25 133 LEU A C 1
ATOM 1038 O O . LEU A 1 133 ? -0.319 -1.886 1.420 1.00 93.25 133 LEU A O 1
ATOM 1042 N N . TYR A 1 134 ? -1.844 -0.397 2.133 1.00 94.75 134 TYR A N 1
ATOM 1043 C CA . TYR A 1 134 ? -1.380 0.662 1.246 1.00 94.75 134 TYR A CA 1
ATOM 1044 C C . TYR A 1 134 ? 0.013 1.177 1.630 1.00 94.75 134 TYR A C 1
ATOM 1046 O O . TYR A 1 134 ? 0.875 1.318 0.766 1.00 94.75 134 TYR A O 1
ATOM 1054 N N . VAL A 1 135 ? 0.280 1.390 2.922 1.00 93.88 135 VAL A N 1
ATOM 1055 C CA . VAL A 1 135 ? 1.607 1.816 3.394 1.00 93.88 135 VAL A CA 1
ATOM 1056 C C . VAL A 1 135 ? 2.667 0.759 3.079 1.00 93.88 135 VAL A C 1
ATOM 1058 O O . VAL A 1 135 ? 3.725 1.100 2.545 1.00 93.88 135 VAL A O 1
ATOM 1061 N N . TRP A 1 136 ? 2.382 -0.524 3.325 1.00 95.81 136 TRP A N 1
ATOM 1062 C CA . TRP A 1 136 ? 3.296 -1.603 2.950 1.00 95.81 136 TRP A CA 1
ATOM 1063 C C . TRP A 1 136 ? 3.503 -1.692 1.442 1.00 95.81 136 TRP A C 1
ATOM 1065 O O . TRP A 1 136 ? 4.629 -1.931 1.008 1.00 95.81 136 TRP A O 1
ATOM 1075 N N . LEU A 1 137 ? 2.464 -1.442 0.639 1.00 96.75 137 LEU A N 1
ATOM 1076 C CA . LEU A 1 137 ? 2.578 -1.413 -0.819 1.00 96.75 137 LEU A CA 1
ATOM 1077 C C . LEU A 1 137 ? 3.555 -0.330 -1.275 1.00 96.75 137 LEU A C 1
ATOM 1079 O O . LEU A 1 137 ? 4.407 -0.616 -2.115 1.00 96.75 137 LEU A O 1
ATOM 1083 N N . LEU A 1 138 ? 3.490 0.872 -0.693 1.00 96.62 138 LEU A N 1
ATOM 1084 C CA . LEU A 1 138 ? 4.438 1.950 -0.991 1.00 96.62 138 LEU A CA 1
ATOM 1085 C C . LEU A 1 138 ? 5.871 1.585 -0.581 1.00 96.62 138 LEU A C 1
ATOM 1087 O O . LEU A 1 138 ? 6.795 1.750 -1.377 1.00 96.62 138 LEU A O 1
ATOM 1091 N N . ILE A 1 139 ? 6.061 1.063 0.638 1.00 96.38 139 ILE A N 1
ATOM 1092 C CA . ILE A 1 139 ? 7.386 0.686 1.159 1.00 96.38 139 ILE A CA 1
ATOM 1093 C C . ILE A 1 139 ? 8.020 -0.398 0.285 1.00 96.38 139 ILE A C 1
ATOM 1095 O O . ILE A 1 139 ? 9.162 -0.258 -0.150 1.00 96.38 139 ILE A O 1
ATOM 1099 N N . ILE A 1 140 ? 7.283 -1.474 0.009 1.00 97.56 140 ILE A N 1
ATOM 1100 C CA . ILE A 1 140 ? 7.794 -2.629 -0.731 1.00 97.56 140 ILE A CA 1
ATOM 1101 C C . ILE A 1 140 ? 8.019 -2.273 -2.200 1.00 97.56 140 ILE A C 1
ATOM 1103 O O . ILE A 1 140 ? 9.041 -2.659 -2.760 1.00 97.56 140 ILE A O 1
ATOM 1107 N N . SER A 1 141 ? 7.129 -1.495 -2.821 1.00 96.69 141 SER A N 1
ATOM 1108 C CA . SER A 1 141 ? 7.312 -1.056 -4.211 1.00 96.69 141 SER A CA 1
ATOM 1109 C C . SER A 1 141 ? 8.485 -0.082 -4.363 1.00 96.69 141 SER A C 1
ATOM 1111 O O . SER A 1 141 ? 9.200 -0.142 -5.365 1.00 96.69 141 SER A O 1
ATOM 1113 N N . GLY A 1 142 ? 8.733 0.766 -3.359 1.00 96.00 142 GLY A N 1
ATOM 1114 C CA . GLY A 1 142 ? 9.925 1.613 -3.296 1.00 96.00 142 GLY A CA 1
ATOM 1115 C C . GLY A 1 142 ? 11.211 0.814 -3.079 1.00 96.00 142 GLY A C 1
ATOM 1116 O O . GLY A 1 142 ? 12.200 1.036 -3.777 1.00 96.00 142 GLY A O 1
ATOM 1117 N N . ALA A 1 143 ? 11.192 -0.174 -2.180 1.00 95.50 143 ALA A N 1
ATOM 1118 C CA . ALA A 1 143 ? 12.314 -1.092 -1.982 1.00 95.50 143 ALA A CA 1
ATOM 1119 C C . ALA A 1 143 ? 12.612 -1.907 -3.251 1.00 95.50 143 ALA A C 1
ATOM 1121 O O . ALA A 1 143 ? 13.771 -2.065 -3.626 1.00 95.50 143 ALA A O 1
ATOM 1122 N N . HIS A 1 144 ? 11.570 -2.358 -3.951 1.00 95.25 144 HIS A N 1
ATOM 1123 C CA . HIS A 1 144 ? 11.672 -3.020 -5.247 1.00 95.25 144 HIS A CA 1
ATOM 1124 C C . HIS A 1 144 ? 12.349 -2.119 -6.292 1.00 95.25 144 HIS A C 1
ATOM 1126 O O . HIS A 1 144 ? 13.267 -2.567 -6.973 1.00 95.25 144 HIS A O 1
ATOM 1132 N N . ALA A 1 145 ? 11.980 -0.834 -6.373 1.00 93.88 145 ALA A N 1
ATOM 1133 C CA . ALA A 1 145 ? 12.651 0.132 -7.249 1.00 93.88 145 ALA A CA 1
ATOM 1134 C C . ALA A 1 145 ? 14.138 0.311 -6.894 1.00 93.88 145 ALA A C 1
ATOM 1136 O O . ALA A 1 145 ? 14.992 0.331 -7.781 1.00 93.88 145 ALA A O 1
ATOM 1137 N N . GLY A 1 146 ? 14.455 0.403 -5.598 1.00 92.19 146 GLY A N 1
ATOM 1138 C CA . GLY A 1 146 ? 15.834 0.484 -5.111 1.00 92.19 146 GLY A CA 1
ATOM 1139 C C . GLY A 1 146 ? 16.660 -0.755 -5.466 1.00 92.19 146 GLY A C 1
ATOM 1140 O O . GLY A 1 146 ? 17.791 -0.626 -5.930 1.00 92.19 146 GLY A O 1
ATOM 1141 N N . LEU A 1 147 ? 16.078 -1.950 -5.324 1.00 92.00 147 LEU A N 1
ATOM 1142 C CA . LEU A 1 147 ? 16.724 -3.210 -5.696 1.00 92.00 147 LEU A CA 1
ATOM 1143 C C . LEU A 1 147 ? 17.004 -3.280 -7.201 1.00 92.00 147 LEU A C 1
ATOM 1145 O O . LEU A 1 147 ? 18.094 -3.678 -7.604 1.00 92.00 147 LEU A O 1
ATOM 1149 N N . ILE A 1 148 ? 16.050 -2.849 -8.031 1.00 90.50 148 ILE A N 1
ATOM 1150 C CA . ILE A 1 148 ? 16.231 -2.780 -9.485 1.00 90.50 148 ILE A CA 1
ATOM 1151 C C . ILE A 1 148 ? 17.373 -1.827 -9.856 1.00 90.50 148 ILE A C 1
ATOM 1153 O O . ILE A 1 148 ? 18.193 -2.173 -10.706 1.00 90.50 148 ILE A O 1
ATOM 1157 N N . LYS A 1 149 ? 17.444 -0.646 -9.226 1.00 89.44 149 LYS A N 1
ATOM 1158 C CA . LYS A 1 149 ? 18.530 0.320 -9.455 1.00 89.44 149 LYS A CA 1
ATOM 1159 C C . LYS A 1 149 ? 19.888 -0.286 -9.096 1.00 89.44 149 LYS A C 1
ATOM 1161 O O . LYS A 1 149 ? 20.794 -0.258 -9.922 1.00 89.44 149 LYS A O 1
ATOM 1166 N N . LEU A 1 150 ? 19.987 -0.919 -7.925 1.00 89.44 150 LEU A N 1
ATOM 1167 C CA . LEU A 1 150 ? 21.198 -1.613 -7.482 1.00 89.44 150 LEU A CA 1
ATOM 1168 C C . LEU A 1 150 ? 21.625 -2.713 -8.467 1.00 89.44 150 LEU A C 1
ATOM 1170 O O . LEU A 1 150 ? 22.802 -2.824 -8.800 1.00 89.44 150 LEU A O 1
ATOM 1174 N N . TYR A 1 151 ? 20.678 -3.518 -8.957 1.00 87.81 151 TYR A N 1
ATOM 1175 C CA . TYR A 1 151 ? 20.953 -4.543 -9.967 1.00 87.81 151 TYR A CA 1
ATOM 1176 C C . TYR A 1 151 ? 21.387 -3.954 -11.313 1.00 87.81 151 TYR A C 1
ATOM 1178 O O . TYR A 1 151 ? 22.260 -4.521 -11.969 1.00 87.81 151 TYR A O 1
ATOM 1186 N N . GLY A 1 152 ? 20.845 -2.797 -11.697 1.00 84.19 152 GLY A N 1
ATOM 1187 C CA . GLY A 1 152 ? 21.293 -2.053 -12.873 1.00 84.19 152 GLY A CA 1
ATOM 1188 C C . GLY A 1 152 ? 22.758 -1.617 -12.778 1.00 84.19 152 GLY A C 1
ATOM 1189 O O . GLY A 1 152 ? 23.507 -1.806 -13.731 1.00 84.19 152 GLY A O 1
ATOM 1190 N N . GLU A 1 153 ? 23.195 -1.122 -11.617 1.00 85.38 153 GLU A N 1
ATOM 1191 C CA . GLU A 1 153 ? 24.578 -0.661 -11.396 1.00 85.38 153 GLU A CA 1
ATOM 1192 C C . GLU A 1 153 ? 25.622 -1.789 -11.496 1.00 85.38 153 GLU A C 1
ATOM 1194 O O . GLU A 1 153 ? 26.758 -1.551 -11.907 1.00 85.38 153 GLU A O 1
ATOM 1199 N N . ILE A 1 154 ? 25.242 -3.030 -11.175 1.00 88.00 154 ILE A N 1
ATOM 1200 C CA . ILE A 1 154 ? 26.107 -4.220 -11.289 1.00 88.00 154 ILE A CA 1
ATOM 1201 C C . ILE A 1 154 ? 25.935 -4.981 -12.617 1.00 88.00 154 ILE A C 1
ATOM 1203 O O . ILE A 1 154 ? 26.410 -6.109 -12.737 1.00 88.00 154 ILE A O 1
ATOM 1207 N N . ASN A 1 155 ? 25.286 -4.378 -13.622 1.00 81.88 155 ASN A N 1
ATOM 1208 C CA . ASN A 1 155 ? 24.994 -4.967 -14.939 1.00 81.88 155 ASN A CA 1
ATOM 1209 C C . ASN A 1 155 ? 24.101 -6.230 -14.910 1.00 81.88 155 ASN A C 1
ATOM 1211 O O . ASN A 1 155 ? 24.117 -7.027 -15.846 1.00 81.88 155 ASN A O 1
ATOM 1215 N N . LEU A 1 156 ? 23.280 -6.410 -13.869 1.00 82.25 156 LEU A N 1
ATOM 1216 C CA . LEU A 1 156 ? 22.220 -7.427 -13.802 1.00 82.25 156 LEU A CA 1
ATOM 1217 C C . LEU A 1 156 ? 20.864 -6.797 -14.152 1.00 82.25 156 LEU A C 1
ATOM 1219 O O . LEU A 1 156 ? 19.910 -6.825 -13.373 1.00 82.25 156 LEU A O 1
ATOM 1223 N N . MET A 1 157 ? 20.790 -6.171 -15.327 1.00 77.38 157 MET A N 1
ATOM 1224 C CA . MET A 1 157 ? 19.607 -5.420 -15.745 1.00 77.38 157 MET A CA 1
ATOM 1225 C C . MET A 1 157 ? 18.420 -6.348 -16.018 1.00 77.38 157 MET A C 1
ATOM 1227 O O . MET A 1 157 ? 18.492 -7.267 -16.830 1.00 77.38 157 MET A O 1
ATOM 1231 N N . ARG A 1 158 ? 17.297 -6.064 -15.352 1.00 83.44 158 ARG A N 1
ATOM 1232 C CA . ARG A 1 158 ? 16.009 -6.728 -15.574 1.00 83.44 158 ARG A CA 1
ATOM 1233 C C . ARG A 1 158 ? 14.984 -5.700 -16.044 1.00 83.44 158 ARG A C 1
ATOM 1235 O O . ARG A 1 158 ? 14.323 -5.040 -15.241 1.00 83.44 158 ARG A O 1
ATOM 1242 N N . GLU A 1 159 ? 14.897 -5.533 -17.360 1.00 86.19 159 GLU A N 1
ATOM 1243 C CA . GLU A 1 159 ? 14.091 -4.494 -18.020 1.00 86.19 159 GLU A CA 1
ATOM 1244 C C . GLU A 1 159 ? 12.602 -4.602 -17.694 1.00 86.19 159 GLU A C 1
ATOM 1246 O O . GLU A 1 159 ? 11.962 -3.598 -17.379 1.00 86.19 159 GLU A O 1
ATOM 1251 N N . SER A 1 160 ? 12.073 -5.827 -17.646 1.00 89.88 160 SER A N 1
ATOM 1252 C CA . SER A 1 160 ? 10.674 -6.078 -17.300 1.00 89.88 160 SER A CA 1
ATOM 1253 C C . SER A 1 160 ? 10.287 -5.470 -15.952 1.00 89.88 160 SER A C 1
ATOM 1255 O O . SER A 1 160 ? 9.255 -4.815 -15.839 1.00 89.88 160 SER A O 1
ATOM 1257 N N . SER A 1 161 ? 11.136 -5.627 -14.934 1.00 91.50 161 SER A N 1
ATOM 1258 C CA . SER A 1 161 ? 10.871 -5.130 -13.581 1.00 91.50 161 SER A CA 1
ATOM 1259 C C . SER A 1 161 ? 11.010 -3.612 -13.487 1.00 91.50 161 SER A C 1
ATOM 1261 O O . SER A 1 161 ? 10.254 -2.972 -12.752 1.00 91.50 161 SER A O 1
ATOM 1263 N N . ARG A 1 162 ? 11.924 -3.014 -14.272 1.00 89.44 162 ARG A N 1
ATOM 1264 C CA . ARG A 1 162 ? 12.047 -1.550 -14.407 1.00 89.44 162 ARG A CA 1
ATOM 1265 C C . ARG A 1 162 ? 10.753 -0.952 -14.943 1.00 89.44 162 ARG A C 1
ATOM 1267 O O . ARG A 1 162 ? 10.202 -0.034 -14.333 1.00 89.44 162 ARG A O 1
ATOM 1274 N N . VAL A 1 163 ? 10.258 -1.500 -16.051 1.00 90.31 163 VAL A N 1
ATOM 1275 C CA . VAL A 1 163 ? 9.024 -1.045 -16.701 1.00 90.31 163 VAL A CA 1
ATOM 1276 C C . VAL A 1 163 ? 7.822 -1.280 -15.792 1.00 90.31 163 VAL A C 1
ATOM 1278 O O . VAL A 1 163 ? 7.060 -0.346 -15.549 1.00 90.31 163 VAL A O 1
ATOM 1281 N N . PHE A 1 164 ? 7.697 -2.475 -15.208 1.00 93.06 164 PHE A N 1
ATOM 1282 C CA . PHE A 1 164 ? 6.626 -2.802 -14.268 1.00 93.06 164 PHE A CA 1
ATOM 1283 C C . PHE A 1 164 ? 6.539 -1.790 -13.122 1.00 93.06 164 PHE A C 1
ATOM 1285 O O . PHE A 1 164 ? 5.480 -1.222 -12.848 1.00 93.06 164 PHE A O 1
ATOM 1292 N N . ASN A 1 165 ? 7.664 -1.512 -12.465 1.00 94.31 165 ASN A N 1
ATOM 1293 C CA . ASN A 1 165 ? 7.658 -0.620 -11.319 1.00 94.31 165 ASN A CA 1
ATOM 1294 C C . ASN A 1 165 ? 7.295 0.819 -11.707 1.00 94.31 165 ASN A C 1
ATOM 1296 O O . ASN A 1 165 ? 6.510 1.468 -11.020 1.00 94.31 165 ASN A O 1
ATOM 1300 N N . THR A 1 166 ? 7.827 1.312 -12.818 1.00 91.25 166 THR A N 1
ATOM 1301 C CA . THR A 1 166 ? 7.740 2.742 -13.142 1.00 91.25 166 THR A CA 1
ATOM 1302 C C . THR A 1 166 ? 6.517 3.137 -13.934 1.00 91.25 166 THR A C 1
ATOM 1304 O O . THR A 1 166 ? 5.962 4.205 -13.694 1.00 91.25 166 THR A O 1
ATOM 1307 N N . HIS A 1 167 ? 6.049 2.266 -14.819 1.00 90.31 167 HIS A N 1
ATOM 1308 C CA . HIS A 1 167 ? 4.877 2.542 -15.639 1.00 90.31 167 HIS A CA 1
ATOM 1309 C C . HIS A 1 167 ? 3.592 2.063 -14.964 1.00 90.31 167 HIS A C 1
ATOM 1311 O O . HIS A 1 167 ? 2.540 2.657 -15.173 1.00 90.31 167 HIS A O 1
ATOM 1317 N N . PHE A 1 168 ? 3.663 1.031 -14.118 1.00 93.19 168 PHE A N 1
ATOM 1318 C CA . PHE A 1 168 ? 2.476 0.490 -13.456 1.00 93.19 168 PHE A CA 1
ATOM 1319 C C . PHE A 1 168 ? 2.449 0.828 -11.972 1.00 93.19 168 PHE A C 1
ATOM 1321 O O . PHE A 1 168 ? 1.554 1.555 -11.544 1.00 93.19 168 PHE A O 1
ATOM 1328 N N . LEU A 1 169 ? 3.414 0.350 -11.178 1.00 95.56 169 LEU A N 1
ATOM 1329 C CA . LEU A 1 169 ? 3.331 0.506 -9.720 1.00 95.56 169 LEU A CA 1
ATOM 1330 C C . LEU A 1 169 ? 3.336 1.978 -9.285 1.00 95.56 169 LEU A C 1
ATOM 1332 O O . LEU A 1 169 ? 2.466 2.361 -8.503 1.00 95.56 169 LEU A O 1
ATOM 1336 N N . ILE A 1 170 ? 4.252 2.804 -9.810 1.00 94.50 170 ILE A N 1
ATOM 1337 C CA . ILE A 1 170 ? 4.311 4.242 -9.489 1.00 94.50 170 ILE A CA 1
ATOM 1338 C C . ILE A 1 170 ? 3.008 4.938 -9.882 1.00 94.50 170 ILE A C 1
ATOM 1340 O O . ILE A 1 170 ? 2.449 5.671 -9.068 1.00 94.50 170 ILE A O 1
ATOM 1344 N N . ILE A 1 171 ? 2.502 4.708 -11.098 1.00 93.81 171 ILE A N 1
ATOM 1345 C CA . ILE A 1 171 ? 1.299 5.392 -11.594 1.00 93.81 171 ILE A CA 1
ATOM 1346 C C . ILE A 1 171 ? 0.072 4.988 -10.773 1.00 93.81 171 ILE A C 1
ATOM 1348 O O . ILE A 1 171 ? -0.661 5.850 -10.289 1.00 93.81 171 ILE A O 1
ATOM 1352 N N . ILE A 1 172 ? -0.134 3.686 -10.566 1.00 95.31 172 ILE A N 1
ATOM 1353 C CA . ILE A 1 172 ? -1.279 3.165 -9.812 1.00 95.31 172 ILE A CA 1
ATOM 1354 C C . ILE A 1 172 ? -1.233 3.661 -8.364 1.00 95.31 172 ILE A C 1
ATOM 1356 O O . ILE A 1 172 ? -2.233 4.176 -7.862 1.00 95.31 172 ILE A O 1
ATOM 1360 N N . CYS A 1 173 ? -0.078 3.572 -7.698 1.00 96.50 173 CYS A N 1
ATOM 1361 C CA . CYS A 1 173 ? 0.060 4.060 -6.327 1.00 96.50 173 CYS A CA 1
ATOM 1362 C C . CYS A 1 173 ? -0.097 5.583 -6.251 1.00 96.50 173 CYS A C 1
ATOM 1364 O O . CYS A 1 173 ? -0.781 6.079 -5.363 1.00 96.50 173 CYS A O 1
ATOM 1366 N N . GLY A 1 174 ? 0.446 6.332 -7.212 1.00 94.75 174 GLY A N 1
ATOM 1367 C CA . GLY A 1 174 ? 0.262 7.780 -7.298 1.00 94.75 174 GLY A CA 1
ATOM 1368 C C . GLY A 1 174 ? -1.213 8.183 -7.406 1.00 94.75 174 GLY A C 1
ATOM 1369 O O . GLY A 1 174 ? -1.660 9.073 -6.683 1.00 94.75 174 GLY A O 1
ATOM 1370 N N . ILE A 1 175 ? -1.994 7.485 -8.238 1.00 95.38 175 ILE A N 1
ATOM 1371 C CA . ILE A 1 175 ? -3.442 7.717 -8.376 1.00 95.38 175 ILE A CA 1
ATOM 1372 C C . ILE A 1 175 ? -4.185 7.386 -7.074 1.00 95.38 175 ILE A C 1
ATOM 1374 O O . ILE A 1 175 ? -5.085 8.126 -6.679 1.00 95.38 175 ILE A O 1
ATOM 1378 N N . ILE A 1 176 ? -3.813 6.299 -6.389 1.00 95.56 176 ILE A N 1
ATOM 1379 C CA . ILE A 1 176 ? -4.456 5.861 -5.137 1.00 95.56 176 ILE A CA 1
ATOM 1380 C C . ILE A 1 176 ? -4.076 6.757 -3.944 1.00 95.56 176 ILE A C 1
ATOM 1382 O O . ILE A 1 176 ? -4.855 6.867 -2.993 1.00 95.56 176 ILE A O 1
ATOM 1386 N N . ALA A 1 177 ? -2.938 7.455 -3.996 1.00 93.56 177 ALA A N 1
ATOM 1387 C CA . ALA A 1 177 ? -2.436 8.265 -2.888 1.00 93.56 177 ALA A CA 1
ATOM 1388 C C . ALA A 1 177 ? -3.428 9.331 -2.419 1.00 93.56 177 ALA A C 1
ATOM 1390 O O . ALA A 1 177 ? -3.655 9.475 -1.218 1.00 93.56 177 ALA A O 1
ATOM 1391 N N . PHE A 1 178 ? -4.061 10.050 -3.347 1.00 90.94 178 PHE A N 1
ATOM 1392 C CA . PHE A 1 178 ? -5.005 11.106 -2.991 1.00 90.94 178 PHE A CA 1
ATOM 1393 C C . PHE A 1 178 ? -6.307 10.560 -2.367 1.00 90.94 178 PHE A C 1
ATOM 1395 O O . PHE A 1 178 ? -6.642 10.987 -1.258 1.00 90.94 178 PHE A O 1
ATOM 1402 N N . PRO A 1 179 ? -7.014 9.578 -2.972 1.00 93.69 179 PRO A N 1
ATOM 1403 C CA . PRO A 1 179 ? -8.127 8.885 -2.318 1.00 93.69 179 PRO A CA 1
ATOM 1404 C C . PRO A 1 179 ? -7.777 8.333 -0.933 1.00 93.69 179 PRO A C 1
ATOM 1406 O O . PRO A 1 179 ? -8.578 8.443 -0.005 1.00 93.69 179 PRO A O 1
ATOM 1409 N N . TYR A 1 180 ? -6.576 7.774 -0.779 1.00 93.00 180 TYR A N 1
ATOM 1410 C CA . TYR A 1 180 ? -6.102 7.250 0.495 1.00 93.00 180 TYR A CA 1
ATOM 1411 C C . TYR A 1 180 ? -5.924 8.349 1.554 1.00 93.00 180 TYR A C 1
ATOM 1413 O O . TYR A 1 180 ? -6.415 8.209 2.674 1.00 93.00 180 TYR A O 1
ATOM 1421 N N . ILE A 1 181 ? -5.296 9.473 1.202 1.00 90.75 181 ILE A N 1
ATOM 1422 C CA . ILE A 1 181 ? -5.162 10.623 2.108 1.00 90.75 181 ILE A CA 1
ATOM 1423 C C . ILE A 1 181 ? -6.546 11.109 2.566 1.00 90.75 181 ILE A C 1
ATOM 1425 O O . ILE A 1 181 ? -6.764 11.329 3.757 1.00 90.75 181 ILE A O 1
ATOM 1429 N N . PHE A 1 182 ? -7.513 11.212 1.649 1.00 89.62 182 PHE A N 1
ATOM 1430 C CA . PHE A 1 182 ? -8.891 11.586 1.989 1.00 89.62 182 PHE A CA 1
ATOM 1431 C C . PHE A 1 182 ? -9.582 10.571 2.898 1.00 89.62 182 PHE A C 1
ATOM 1433 O O . PHE A 1 182 ? -10.309 10.958 3.814 1.00 89.62 182 PHE A O 1
ATOM 1440 N N . TYR A 1 183 ? -9.355 9.280 2.666 1.00 88.81 183 TYR A N 1
ATOM 1441 C CA . TYR A 1 183 ? -9.852 8.215 3.530 1.00 88.81 183 TYR A CA 1
ATOM 1442 C C . TYR A 1 183 ? -9.347 8.386 4.971 1.00 88.81 183 TYR A C 1
ATOM 1444 O O . TYR A 1 183 ? -10.147 8.366 5.907 1.00 88.81 183 TYR A O 1
ATOM 1452 N N . VAL A 1 184 ? -8.052 8.651 5.148 1.00 84.31 184 VAL A N 1
ATOM 1453 C CA . VAL A 1 184 ? -7.446 8.886 6.468 1.00 84.31 184 VAL A CA 1
ATOM 1454 C C . VAL A 1 184 ? -8.009 10.156 7.103 1.00 84.31 184 VAL A C 1
ATOM 1456 O O . VAL A 1 184 ? -8.416 10.117 8.258 1.00 84.31 184 VAL A O 1
ATOM 1459 N N . LEU A 1 185 ? -8.104 11.260 6.358 1.00 83.88 185 LEU A N 1
ATOM 1460 C CA . LEU A 1 185 ? -8.706 12.508 6.847 1.00 83.88 185 LEU A CA 1
ATOM 1461 C C . LEU A 1 185 ? -10.172 12.338 7.264 1.00 83.88 185 LEU A C 1
ATOM 1463 O O . LEU A 1 185 ? -10.673 13.044 8.134 1.00 83.88 185 LEU A O 1
ATOM 1467 N N . ARG A 1 186 ? -10.901 11.419 6.629 1.00 81.75 186 ARG A N 1
ATOM 1468 C CA . ARG A 1 186 ? -12.271 11.104 7.031 1.00 81.75 186 ARG A CA 1
ATOM 1469 C C . ARG A 1 186 ? -12.291 10.298 8.327 1.00 81.75 186 ARG A C 1
ATOM 1471 O O . ARG A 1 186 ? -13.164 10.543 9.157 1.00 81.75 186 ARG A O 1
ATOM 1478 N N . LEU A 1 187 ? -11.351 9.374 8.501 1.00 74.88 187 LEU A N 1
ATOM 1479 C CA . LEU A 1 187 ? -11.217 8.571 9.715 1.00 74.88 187 LEU A CA 1
ATOM 1480 C C . LEU A 1 187 ? -10.855 9.396 10.955 1.00 74.88 187 LEU A C 1
ATOM 1482 O O . LEU A 1 187 ? -11.131 8.930 12.048 1.00 74.88 187 LEU A O 1
ATOM 1486 N N . THR A 1 188 ? -10.312 10.609 10.819 1.00 74.88 188 THR A N 1
ATOM 1487 C CA . THR A 1 188 ? -10.035 11.478 11.976 1.00 74.88 188 THR A CA 1
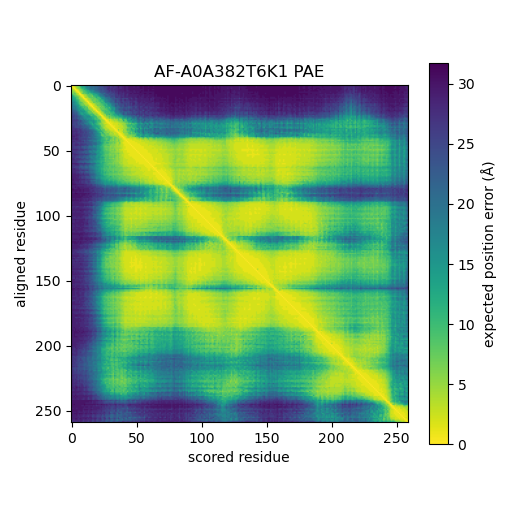ATOM 1488 C C . THR A 1 188 ? -11.231 12.281 12.472 1.00 74.88 188 THR A C 1
ATOM 1490 O O . THR A 1 188 ? -11.141 12.935 13.510 1.00 74.88 188 THR A O 1
ATOM 1493 N N . LYS A 1 189 ? -12.366 12.266 11.762 1.00 75.06 189 LYS A N 1
ATOM 1494 C CA . LYS A 1 189 ? -13.562 12.979 12.222 1.00 75.06 189 LYS A CA 1
ATOM 1495 C C . LYS A 1 189 ? -14.146 12.284 13.459 1.00 75.06 189 LYS A C 1
ATOM 1497 O O . LYS A 1 189 ? -14.430 11.088 13.362 1.00 75.06 189 LYS A O 1
ATOM 1502 N N . PRO A 1 190 ? -14.441 13.014 14.554 1.00 70.19 190 PRO A N 1
ATOM 1503 C CA . PRO A 1 190 ? -14.947 12.419 15.793 1.00 70.19 190 PRO A CA 1
ATOM 1504 C C . PRO A 1 190 ? -16.161 11.506 15.595 1.00 70.19 190 PRO A C 1
ATOM 1506 O O . PRO A 1 190 ? -16.188 10.397 16.114 1.00 70.19 190 PRO A O 1
ATOM 1509 N N . THR A 1 191 ? -17.126 11.912 14.764 1.00 70.31 191 THR A N 1
ATOM 1510 C CA . THR A 1 191 ? -18.330 11.114 14.468 1.00 70.31 191 THR A CA 1
ATOM 1511 C C . THR A 1 191 ? -18.009 9.754 13.850 1.00 70.31 191 THR A C 1
ATOM 1513 O O . THR A 1 191 ? -18.608 8.755 14.228 1.00 70.31 191 THR A O 1
ATOM 1516 N N . ASN A 1 192 ? -17.041 9.700 12.931 1.00 72.69 192 ASN A N 1
ATOM 1517 C CA . ASN A 1 192 ? -16.661 8.459 12.253 1.00 72.69 192 ASN A CA 1
ATOM 1518 C C . ASN A 1 192 ? -15.846 7.550 13.178 1.00 72.69 192 ASN A C 1
ATOM 1520 O O . ASN A 1 192 ? -15.882 6.333 13.028 1.00 72.69 192 ASN A O 1
ATOM 1524 N N . ILE A 1 193 ? -15.109 8.134 14.125 1.00 70.44 193 ILE A N 1
ATOM 1525 C CA . ILE A 1 193 ? -14.366 7.378 15.135 1.00 70.44 193 ILE A CA 1
ATOM 1526 C C . ILE A 1 193 ? -15.338 6.724 16.110 1.00 70.44 193 ILE A C 1
ATOM 1528 O O . ILE A 1 193 ? -15.218 5.531 16.363 1.00 70.44 193 ILE A O 1
ATOM 1532 N N . ILE A 1 194 ? -16.340 7.472 16.578 1.00 68.56 194 ILE A N 1
ATOM 1533 C CA . ILE A 1 194 ? -17.405 6.944 17.439 1.00 68.56 194 ILE A CA 1
ATOM 1534 C C . ILE A 1 194 ? -18.158 5.817 16.722 1.00 68.56 194 ILE A C 1
ATOM 1536 O O . ILE A 1 194 ? -18.304 4.738 17.287 1.00 68.56 194 ILE A O 1
ATOM 1540 N N . GLU A 1 195 ? -18.577 6.030 15.470 1.00 72.75 195 GLU A N 1
ATOM 1541 C CA . GLU A 1 195 ? -19.265 5.007 14.668 1.00 72.75 195 GLU A CA 1
ATOM 1542 C C . GLU A 1 195 ? -18.403 3.748 14.487 1.00 72.75 195 GLU A C 1
ATOM 1544 O O . GLU A 1 195 ? -18.896 2.631 14.638 1.00 72.75 195 GLU A O 1
ATOM 1549 N N . LYS A 1 196 ? -17.098 3.913 14.230 1.00 74.88 196 LYS A N 1
ATOM 1550 C CA . LYS A 1 196 ? -16.170 2.788 14.065 1.00 74.88 196 LYS A CA 1
ATOM 1551 C C . LYS A 1 196 ? -15.932 2.029 15.370 1.00 74.88 196 LYS A C 1
ATOM 1553 O O . LYS A 1 196 ? -15.904 0.804 15.344 1.00 74.88 196 LYS A O 1
ATOM 1558 N N . ILE A 1 197 ? -15.782 2.721 16.499 1.00 72.00 197 ILE A N 1
ATOM 1559 C CA . ILE A 1 197 ? -15.584 2.065 17.801 1.00 72.00 197 ILE A CA 1
ATOM 1560 C C . ILE A 1 197 ? -16.867 1.356 18.242 1.00 72.00 197 ILE A C 1
ATOM 1562 O O . ILE A 1 197 ? -16.813 0.198 18.649 1.00 72.00 197 ILE A O 1
ATOM 1566 N N . TYR A 1 198 ? -18.026 1.997 18.080 1.00 72.69 198 TYR A N 1
ATOM 1567 C CA . TYR A 1 198 ? -19.320 1.363 18.328 1.00 72.69 198 TYR A CA 1
ATOM 1568 C C . TYR A 1 198 ? -19.506 0.103 17.471 1.00 72.69 198 TYR A C 1
ATOM 1570 O O . TYR A 1 198 ? -19.845 -0.949 18.007 1.00 72.69 198 TYR A O 1
ATOM 1578 N N . GLY A 1 199 ? -19.223 0.188 16.165 1.00 77.81 199 GLY A N 1
ATOM 1579 C CA . GLY A 1 199 ? -19.293 -0.950 15.247 1.00 77.81 199 GLY A CA 1
ATOM 1580 C C . GLY A 1 199 ? -18.373 -2.098 15.661 1.00 77.81 199 GLY A C 1
ATOM 1581 O O . GLY A 1 199 ? -18.843 -3.218 15.814 1.00 77.81 199 GLY A O 1
ATOM 1582 N N . ASN A 1 200 ? -17.098 -1.811 15.947 1.00 78.31 200 ASN A N 1
ATOM 1583 C CA . ASN A 1 200 ? -16.138 -2.820 16.406 1.00 78.31 200 ASN A CA 1
ATOM 1584 C C . ASN A 1 200 ? -16.602 -3.523 17.696 1.00 78.31 200 ASN A C 1
ATOM 1586 O O . ASN A 1 200 ? -16.488 -4.741 17.816 1.00 78.31 200 ASN A O 1
ATOM 1590 N N . ASN A 1 201 ? -17.139 -2.765 18.657 1.00 78.25 201 ASN A N 1
ATOM 1591 C CA . ASN A 1 201 ? -17.653 -3.320 19.909 1.00 78.25 201 ASN A CA 1
ATOM 1592 C C . ASN A 1 201 ? -18.907 -4.174 19.678 1.00 78.25 201 ASN A C 1
ATOM 1594 O O . ASN A 1 201 ? -19.055 -5.237 20.279 1.00 78.25 201 ASN A O 1
ATOM 1598 N N . MET A 1 202 ? -19.796 -3.740 18.783 1.00 80.56 202 MET A N 1
ATOM 1599 C CA . MET A 1 202 ? -20.986 -4.502 18.419 1.00 80.56 202 MET A CA 1
ATOM 1600 C C . MET A 1 202 ? -20.625 -5.804 17.693 1.00 80.56 202 MET A C 1
ATOM 1602 O O . MET A 1 202 ? -21.181 -6.852 18.019 1.00 80.56 202 MET A O 1
ATOM 1606 N N . ASP A 1 203 ? -19.663 -5.766 16.770 1.00 82.94 203 ASP A N 1
ATOM 1607 C CA . ASP A 1 203 ? -19.150 -6.949 16.073 1.00 82.94 203 ASP A CA 1
ATOM 1608 C C . ASP A 1 203 ? -18.531 -7.946 17.062 1.00 82.94 203 ASP A C 1
ATOM 1610 O O . ASP A 1 203 ? -18.788 -9.148 16.970 1.00 82.94 203 ASP A O 1
ATOM 1614 N N . LEU A 1 204 ? -17.782 -7.457 18.061 1.00 81.31 204 LEU A N 1
ATOM 1615 C CA . LEU A 1 204 ? -17.247 -8.291 19.138 1.00 81.31 204 LEU A CA 1
ATOM 1616 C C . LEU A 1 204 ? -18.379 -8.975 19.919 1.00 81.31 204 LEU A C 1
ATOM 1618 O O . LEU A 1 204 ? -18.364 -10.198 20.062 1.00 81.31 204 LEU A O 1
ATOM 1622 N N . ILE A 1 205 ? -19.397 -8.225 20.353 1.00 79.94 205 ILE A N 1
ATOM 1623 C CA . ILE A 1 205 ? -20.561 -8.773 21.072 1.00 79.94 205 ILE A CA 1
ATOM 1624 C C . ILE A 1 205 ? -21.282 -9.826 20.220 1.00 79.94 205 ILE A C 1
ATOM 1626 O O . ILE A 1 205 ? -21.570 -10.926 20.698 1.00 79.94 205 ILE A O 1
ATOM 1630 N N . GLN A 1 206 ? -21.534 -9.535 18.943 1.00 83.12 206 GLN A N 1
ATOM 1631 C CA . GLN A 1 206 ? -22.174 -10.481 18.029 1.00 83.12 206 GLN A CA 1
ATOM 1632 C C . GLN A 1 206 ? -21.320 -11.737 17.828 1.00 83.12 206 GLN A C 1
ATOM 1634 O O . GLN A 1 206 ? -21.853 -12.851 17.840 1.00 83.12 206 GLN A O 1
ATOM 1639 N N . SER A 1 207 ? -19.997 -11.590 17.719 1.00 80.75 207 SER A N 1
ATOM 1640 C CA . SER A 1 207 ? -19.081 -12.723 17.572 1.00 80.75 207 SER A CA 1
ATOM 1641 C C . SER A 1 207 ? -19.153 -13.682 18.765 1.00 80.75 207 SER A C 1
ATOM 1643 O O . SER A 1 207 ? -19.127 -14.901 18.564 1.00 80.75 207 SER A O 1
ATOM 1645 N N . LEU A 1 208 ? -19.359 -13.166 19.984 1.00 80.06 208 LEU A N 1
ATOM 1646 C CA . LEU A 1 208 ? -19.501 -13.972 21.200 1.00 80.06 208 LEU A CA 1
ATOM 1647 C C . LEU A 1 208 ? -20.786 -14.803 21.211 1.00 80.06 208 LEU A C 1
ATOM 1649 O O . LEU A 1 208 ? -20.774 -15.920 21.723 1.00 80.06 208 LEU A O 1
ATOM 1653 N N . THR A 1 209 ? -21.859 -14.294 20.598 1.00 79.62 209 THR A N 1
ATOM 1654 C CA . THR A 1 209 ? -23.140 -15.010 20.444 1.00 79.62 209 THR A CA 1
ATOM 1655 C C . THR A 1 209 ? -23.139 -16.031 19.302 1.00 79.62 209 THR A C 1
ATOM 1657 O O . THR A 1 209 ? -24.112 -16.761 19.106 1.00 79.62 209 THR A O 1
ATOM 1660 N N . SER A 1 210 ? -22.058 -16.101 18.518 1.00 81.12 210 SER A N 1
ATOM 1661 C CA . SER A 1 210 ? -21.996 -16.988 17.360 1.00 81.12 210 SER A CA 1
ATOM 1662 C C . SER A 1 210 ? -21.877 -18.470 17.763 1.00 81.12 210 SER A C 1
ATOM 1664 O O . SER A 1 210 ? -21.184 -18.800 18.733 1.00 81.12 210 SER A O 1
ATOM 1666 N N . PRO A 1 211 ? -22.451 -19.410 16.981 1.00 75.94 211 PRO A N 1
ATOM 1667 C CA . PRO A 1 211 ? -22.300 -20.850 17.223 1.00 75.94 211 PRO A CA 1
ATOM 1668 C C . PRO A 1 211 ? -20.835 -21.306 17.289 1.00 75.94 211 PRO A C 1
ATOM 1670 O O . PRO A 1 211 ? -20.493 -22.216 18.041 1.00 75.94 211 PRO A O 1
ATOM 1673 N N . ARG A 1 212 ? -19.954 -20.637 16.532 1.00 73.94 212 ARG A N 1
ATOM 1674 C CA . ARG A 1 212 ? -18.506 -20.877 16.539 1.00 73.94 212 ARG A CA 1
ATOM 1675 C C . ARG A 1 212 ? -17.884 -20.526 17.889 1.00 73.94 212 ARG A C 1
ATOM 1677 O O . ARG A 1 212 ? -17.099 -21.317 18.398 1.00 73.94 212 ARG A O 1
ATOM 1684 N N . SER A 1 213 ? -18.241 -19.378 18.466 1.00 75.69 213 SER A N 1
ATOM 1685 C CA . SER A 1 213 ? -17.784 -18.982 19.802 1.00 75.69 213 SER A CA 1
ATOM 1686 C C . SER A 1 213 ? -18.244 -19.994 20.850 1.00 75.69 213 SER A C 1
ATOM 1688 O O . SER A 1 213 ? -17.419 -20.531 21.586 1.00 75.69 213 SER A O 1
ATOM 1690 N N . HIS A 1 214 ? -19.527 -20.374 20.824 1.00 79.56 214 HIS A N 1
ATOM 1691 C CA . HIS A 1 214 ? -20.083 -21.378 21.736 1.00 79.56 214 HIS A CA 1
ATOM 1692 C C . HIS A 1 214 ? -19.385 -22.742 21.646 1.00 79.56 214 HIS A C 1
ATOM 1694 O O . HIS A 1 214 ? -19.123 -23.363 22.677 1.00 79.56 214 HIS A O 1
ATOM 1700 N N . ALA A 1 215 ? -19.013 -23.182 20.441 1.00 78.06 215 ALA A N 1
ATOM 1701 C CA . ALA A 1 215 ? -18.260 -24.419 20.247 1.00 78.06 215 ALA A CA 1
ATOM 1702 C C . ALA A 1 215 ? -16.861 -24.386 20.896 1.00 78.06 215 ALA A C 1
ATOM 1704 O O . ALA A 1 215 ? -16.317 -25.440 21.217 1.00 78.06 215 ALA A O 1
ATOM 1705 N N . MET A 1 216 ? -16.286 -23.201 21.130 1.00 80.56 216 MET A N 1
ATOM 1706 C CA . MET A 1 216 ? -14.931 -23.014 21.668 1.00 80.56 216 MET A CA 1
ATOM 1707 C C . MET A 1 216 ? -14.895 -22.611 23.153 1.00 80.56 216 MET A C 1
ATOM 1709 O O . MET A 1 216 ? -13.808 -22.509 23.714 1.00 80.56 216 MET A O 1
ATOM 1713 N N . VAL A 1 217 ? -16.048 -22.454 23.820 1.00 81.31 217 VAL A N 1
ATOM 1714 C CA . VAL A 1 217 ? -16.153 -22.042 25.243 1.00 81.31 217 VAL A CA 1
ATOM 1715 C C . VAL A 1 217 ? -15.425 -22.989 26.206 1.00 81.31 217 VAL A C 1
ATOM 1717 O O . VAL A 1 217 ? -15.001 -22.587 27.285 1.00 81.31 217 VAL A O 1
ATOM 1720 N N . HIS A 1 218 ? -15.240 -24.253 25.825 1.00 80.50 218 HIS A N 1
ATOM 1721 C CA . HIS A 1 218 ? -14.510 -25.231 26.634 1.00 80.50 218 HIS A CA 1
ATOM 1722 C C . HIS A 1 218 ? -12.982 -25.010 26.640 1.00 80.50 218 HIS A C 1
ATOM 1724 O O . HIS A 1 218 ? -12.273 -25.646 27.421 1.00 80.50 218 HIS A O 1
ATOM 1730 N N . ILE A 1 219 ? -12.458 -24.129 25.780 1.00 82.44 219 ILE A N 1
ATOM 1731 C CA . ILE A 1 219 ? -11.028 -23.831 25.664 1.00 82.44 219 ILE A CA 1
ATOM 1732 C C . ILE A 1 219 ? -10.707 -22.601 26.521 1.00 82.44 219 ILE A C 1
ATOM 1734 O O . ILE A 1 219 ? -11.029 -21.474 26.153 1.00 82.44 219 ILE A O 1
ATOM 1738 N N . HIS A 1 220 ? -10.027 -22.808 27.653 1.00 82.06 220 HIS A N 1
ATOM 1739 C CA . HIS A 1 220 ? -9.769 -21.751 28.641 1.00 82.06 220 HIS A CA 1
ATOM 1740 C C . HIS A 1 220 ? -9.057 -20.516 28.064 1.00 82.06 220 HIS A C 1
ATOM 1742 O O . HIS A 1 220 ? -9.472 -19.394 28.335 1.00 82.06 220 HIS A O 1
ATOM 1748 N N . SER A 1 221 ? -8.051 -20.712 27.207 1.00 78.75 221 SER A N 1
ATOM 1749 C CA . SER A 1 221 ? -7.311 -19.607 26.582 1.00 78.75 221 SER A CA 1
ATOM 1750 C C . SER A 1 221 ? -8.154 -18.768 25.616 1.00 78.75 221 SER A C 1
ATOM 1752 O O . SER A 1 221 ? -7.886 -17.583 25.441 1.00 78.75 221 SER A O 1
ATOM 1754 N N . VAL A 1 222 ? -9.175 -19.362 24.987 1.00 78.75 222 VAL A N 1
ATOM 1755 C CA . VAL A 1 222 ? -10.107 -18.628 24.116 1.00 78.75 222 VAL A CA 1
ATOM 1756 C C . VAL A 1 222 ? -11.013 -17.745 24.967 1.00 78.75 222 VAL A C 1
ATOM 1758 O O . VAL A 1 222 ? -11.187 -16.574 24.648 1.00 78.75 222 VAL A O 1
ATOM 1761 N N . VAL A 1 223 ? -11.527 -18.280 26.078 1.00 81.75 223 VAL A N 1
ATOM 1762 C CA . VAL A 1 223 ? -12.373 -17.526 27.015 1.00 81.75 223 VAL A CA 1
ATOM 1763 C C . VAL A 1 223 ? -11.602 -16.371 27.657 1.00 81.75 223 VAL A C 1
ATOM 1765 O O . VAL A 1 223 ? -12.135 -15.270 27.745 1.00 81.75 223 VAL A O 1
ATOM 1768 N N . GLU A 1 224 ? -10.348 -16.586 28.059 1.00 83.00 224 GLU A N 1
ATOM 1769 C CA . GLU A 1 224 ? -9.491 -15.535 28.622 1.00 83.00 224 GLU A CA 1
ATOM 1770 C C . GLU A 1 224 ? -9.258 -14.392 27.621 1.00 83.00 224 GLU A C 1
ATOM 1772 O O . GLU A 1 224 ? -9.452 -13.225 27.963 1.00 83.00 224 GLU A O 1
ATOM 1777 N N . ASN A 1 225 ? -8.924 -14.713 26.364 1.00 81.31 225 ASN A N 1
ATOM 1778 C CA . ASN A 1 225 ? -8.738 -13.696 25.327 1.00 81.31 225 ASN A CA 1
ATOM 1779 C C . ASN A 1 225 ? -10.041 -12.933 25.032 1.00 81.31 225 ASN A C 1
ATOM 1781 O O . ASN A 1 225 ? -10.025 -11.712 24.925 1.00 81.31 225 ASN A O 1
ATOM 1785 N N . GLN A 1 226 ? -11.179 -13.633 24.974 1.00 81.81 226 GLN A N 1
ATOM 1786 C CA . GLN A 1 226 ? -12.496 -13.010 24.798 1.00 81.81 226 GLN A CA 1
ATOM 1787 C C . GLN A 1 226 ? -12.861 -12.070 25.959 1.00 81.81 226 GLN A C 1
ATOM 1789 O O . GLN A 1 226 ? -13.400 -10.988 25.736 1.00 81.81 226 GLN A O 1
ATOM 1794 N N . GLN A 1 227 ? -12.561 -12.459 27.202 1.00 83.88 227 GLN A N 1
ATOM 1795 C CA . GLN A 1 227 ? -12.779 -11.614 28.380 1.00 83.88 227 GLN A CA 1
ATOM 1796 C C . GLN A 1 227 ? -11.893 -10.367 28.352 1.00 83.88 227 GLN A C 1
ATOM 1798 O O . GLN A 1 227 ? -12.375 -9.273 28.643 1.00 83.88 227 GLN A O 1
ATOM 1803 N N . TYR A 1 228 ? -10.624 -10.527 27.973 1.00 84.88 228 TYR A N 1
ATOM 1804 C CA . TYR A 1 228 ? -9.691 -9.416 27.818 1.00 84.88 228 TYR A CA 1
ATOM 1805 C C . TYR A 1 228 ? -10.154 -8.429 26.738 1.00 84.88 228 TYR A C 1
ATOM 1807 O O . TYR A 1 228 ? -10.241 -7.230 26.998 1.00 84.88 228 TYR A O 1
ATOM 1815 N N . GLU A 1 229 ? -10.524 -8.925 25.555 1.00 81.25 229 GLU A N 1
ATOM 1816 C CA . GLU A 1 229 ? -11.024 -8.089 24.458 1.00 81.25 229 GLU A CA 1
ATOM 1817 C C . GLU A 1 229 ? -12.305 -7.344 24.842 1.00 81.25 229 GLU A C 1
ATOM 1819 O O . GLU A 1 229 ? -12.446 -6.164 24.524 1.00 81.25 229 GLU A O 1
ATOM 1824 N N . MET A 1 230 ? -13.212 -7.991 25.581 1.00 81.31 230 MET A N 1
ATOM 1825 C CA . MET A 1 230 ? -14.445 -7.350 26.036 1.00 81.31 230 MET A CA 1
ATOM 1826 C C . MET A 1 230 ? -14.198 -6.280 27.110 1.00 81.31 230 MET A C 1
ATOM 1828 O O . MET A 1 230 ? -14.875 -5.252 27.125 1.00 81.31 230 MET A O 1
ATOM 1832 N N . PHE A 1 231 ? -13.214 -6.484 27.989 1.00 83.62 231 PHE A N 1
ATOM 1833 C CA . PHE A 1 231 ? -12.801 -5.467 28.956 1.00 83.62 231 PHE A CA 1
ATOM 1834 C C . PHE A 1 231 ? -12.180 -4.244 28.263 1.00 83.62 231 PHE A C 1
ATOM 1836 O O . PHE A 1 231 ? -12.541 -3.109 28.572 1.00 83.62 231 PHE A O 1
ATOM 1843 N N . GLU A 1 232 ? -11.309 -4.461 27.276 1.00 79.44 232 GLU A N 1
ATOM 1844 C CA . GLU A 1 232 ? -10.730 -3.379 26.469 1.00 79.44 232 GLU A CA 1
ATOM 1845 C C . GLU A 1 232 ? -11.791 -2.616 25.666 1.00 79.44 232 GLU A C 1
ATOM 1847 O O . GLU A 1 232 ? -11.763 -1.385 25.625 1.00 79.44 232 GLU A O 1
ATOM 1852 N N . ALA A 1 233 ? -12.757 -3.326 25.078 1.00 75.88 233 ALA A N 1
ATOM 1853 C CA . ALA A 1 233 ? -13.905 -2.743 24.387 1.00 75.88 233 ALA A CA 1
ATOM 1854 C C . ALA A 1 233 ? -14.718 -1.807 25.297 1.00 75.88 233 ALA A C 1
ATOM 1856 O O . ALA A 1 233 ? -15.065 -0.691 24.900 1.00 75.88 233 ALA A O 1
ATOM 1857 N N . PHE A 1 234 ? -14.985 -2.241 26.533 1.00 77.62 234 PHE A N 1
ATOM 1858 C CA . PHE A 1 234 ? -15.705 -1.443 27.523 1.00 77.62 234 PHE A CA 1
ATOM 1859 C C . PHE A 1 234 ? -14.912 -0.200 27.941 1.00 77.62 234 PHE A C 1
ATOM 1861 O O . PHE A 1 234 ? -15.469 0.895 27.958 1.00 77.62 234 PHE A O 1
ATOM 1868 N N . ASN A 1 235 ? -13.604 -0.340 28.186 1.00 78.19 235 ASN A N 1
ATOM 1869 C CA . ASN A 1 235 ? -12.736 0.797 28.508 1.00 78.19 235 ASN A CA 1
ATOM 1870 C C . ASN A 1 235 ? -12.686 1.819 27.366 1.00 78.19 235 ASN A C 1
ATOM 1872 O O . ASN A 1 235 ? -12.768 3.014 27.614 1.00 78.19 235 ASN A O 1
ATOM 1876 N N . GLN A 1 236 ? -12.601 1.373 26.108 1.00 74.00 236 GLN A N 1
ATOM 1877 C CA . GLN A 1 236 ? -12.629 2.283 24.955 1.00 74.00 236 GLN A CA 1
ATOM 1878 C C . GLN A 1 236 ? -13.955 3.045 24.847 1.00 74.00 236 GLN A C 1
ATOM 1880 O O . GLN A 1 236 ? -13.969 4.204 24.438 1.00 74.00 236 GLN A O 1
ATOM 1885 N N . LEU A 1 237 ? -15.072 2.406 25.197 1.00 73.00 237 LEU A N 1
ATOM 1886 C CA . LEU A 1 237 ? -16.389 3.039 25.201 1.00 73.00 237 LEU A CA 1
ATOM 1887 C C . LEU A 1 237 ? -16.518 4.078 26.328 1.00 73.00 237 LEU A C 1
ATOM 1889 O O . LEU A 1 237 ? -17.073 5.153 26.101 1.00 73.00 237 LEU A O 1
ATOM 1893 N N . ASP A 1 238 ? -15.986 3.770 27.512 1.00 70.81 238 ASP A N 1
ATOM 1894 C CA . ASP A 1 238 ? -15.937 4.687 28.656 1.00 70.81 238 ASP A CA 1
ATOM 1895 C C . ASP A 1 238 ? -15.035 5.898 28.364 1.00 70.81 238 ASP A C 1
ATOM 1897 O O . ASP A 1 238 ? -15.469 7.038 28.525 1.00 70.81 238 ASP A O 1
ATOM 1901 N N . ASP A 1 239 ? -13.852 5.666 27.778 1.00 69.19 239 ASP A N 1
ATOM 1902 C CA . ASP A 1 239 ? -12.926 6.713 27.319 1.00 69.19 239 ASP A CA 1
ATOM 1903 C C . ASP A 1 239 ? -13.621 7.689 26.336 1.00 69.19 239 ASP A C 1
ATOM 1905 O O . ASP A 1 239 ? -13.431 8.907 26.398 1.00 69.19 239 ASP A O 1
ATOM 1909 N N . ILE A 1 240 ? -14.470 7.179 25.430 1.00 67.19 240 ILE A N 1
ATOM 1910 C CA . ILE A 1 240 ? -15.273 8.017 24.517 1.00 67.19 240 ILE A CA 1
ATOM 1911 C C . ILE A 1 240 ? -16.319 8.823 25.286 1.00 67.19 240 ILE A C 1
ATOM 1913 O O . ILE A 1 240 ? -16.515 10.008 25.004 1.00 67.19 240 ILE A O 1
ATOM 1917 N N . LEU A 1 241 ? -17.024 8.190 26.227 1.00 64.12 241 LEU A N 1
ATOM 1918 C CA . LEU A 1 241 ? -18.058 8.842 27.024 1.00 64.12 241 LEU A CA 1
ATOM 1919 C C . LEU A 1 241 ? -17.473 9.946 27.905 1.00 64.12 241 LEU A C 1
ATOM 1921 O O . LEU A 1 241 ? -18.111 10.986 28.066 1.00 64.12 241 LEU A O 1
ATOM 1925 N N . GLU A 1 242 ? -16.276 9.776 28.451 1.00 63.44 242 GLU A N 1
ATOM 1926 C CA . GLU A 1 242 ? -15.589 10.824 29.206 1.00 63.44 242 GLU A CA 1
ATOM 1927 C C . GLU A 1 242 ? -15.266 12.043 28.326 1.00 63.44 242 GLU A C 1
ATOM 1929 O O . GLU A 1 242 ? -15.426 13.180 28.771 1.00 63.44 242 GLU A O 1
ATOM 1934 N N . PHE A 1 243 ? -14.921 11.820 27.054 1.00 57.22 243 PHE A N 1
ATOM 1935 C CA . PHE A 1 243 ? -14.422 12.861 26.150 1.00 57.22 243 PHE A CA 1
ATOM 1936 C C . PHE A 1 243 ? -15.508 13.663 25.403 1.00 57.22 243 PHE A C 1
ATOM 1938 O O . PHE A 1 243 ? -15.236 14.695 24.787 1.00 57.22 243 PHE A O 1
ATOM 1945 N N . ILE A 1 244 ? -16.768 13.229 25.436 1.00 58.69 244 ILE A N 1
ATOM 1946 C CA . ILE A 1 244 ? -17.858 13.993 24.820 1.00 58.69 244 ILE A CA 1
ATOM 1947 C C . ILE A 1 244 ? -18.251 15.169 25.732 1.00 58.69 244 ILE A C 1
ATOM 1949 O O . ILE A 1 244 ? -19.067 15.022 26.645 1.00 58.69 244 ILE A O 1
ATOM 1953 N N . ASP A 1 245 ? -17.708 16.355 25.435 1.00 51.22 245 ASP A N 1
ATOM 1954 C CA . ASP A 1 245 ? -18.037 17.628 26.108 1.00 51.22 245 ASP A CA 1
ATOM 1955 C C . ASP A 1 245 ? -19.527 18.012 25.974 1.00 51.22 245 ASP A C 1
ATOM 1957 O O . ASP A 1 245 ? -20.116 18.645 26.856 1.00 51.22 245 ASP A O 1
ATOM 1961 N N . PHE A 1 246 ? -20.175 17.629 24.868 1.00 55.00 246 PHE A N 1
ATOM 1962 C CA . PHE A 1 246 ? -21.562 18.001 24.582 1.00 55.00 246 PHE A CA 1
ATOM 1963 C C . PHE A 1 246 ? -22.556 16.986 25.154 1.00 55.00 246 PHE A C 1
ATOM 1965 O O . PHE A 1 246 ? -22.696 15.869 24.655 1.00 55.00 246 PHE A O 1
ATOM 1972 N N . LYS A 1 247 ? -23.322 17.415 26.165 1.00 53.88 247 LYS A N 1
ATOM 1973 C CA . LYS A 1 247 ? -24.355 16.603 26.837 1.00 53.88 247 LYS A CA 1
ATOM 1974 C C . LYS A 1 247 ? -25.344 15.923 25.879 1.00 53.88 247 LYS A C 1
ATOM 1976 O O . LYS A 1 247 ? -25.777 14.818 26.184 1.00 53.88 247 LYS A O 1
ATOM 1981 N N . GLU A 1 248 ? -25.678 16.546 24.747 1.00 49.97 248 GLU A N 1
ATOM 1982 C CA . GLU A 1 248 ? -26.569 15.963 23.728 1.00 49.97 248 GLU A CA 1
ATOM 1983 C C . GLU A 1 248 ? -25.946 14.761 23.017 1.00 49.97 248 GLU A C 1
ATOM 1985 O O . GLU A 1 248 ? -26.562 13.707 22.971 1.00 49.97 248 GLU A O 1
ATOM 1990 N N . VAL A 1 249 ? -24.698 14.863 22.551 1.00 52.34 249 VAL A N 1
ATOM 1991 C CA . VAL A 1 249 ? -24.015 13.749 21.868 1.00 52.34 249 VAL A CA 1
ATOM 1992 C C . VAL A 1 249 ? -23.797 12.580 22.834 1.00 52.34 249 VAL A C 1
ATOM 1994 O O . VAL A 1 249 ? -23.974 11.424 22.464 1.00 52.34 249 VAL A O 1
ATOM 1997 N N . LYS A 1 250 ? -23.494 12.871 24.106 1.00 51.97 250 LYS A N 1
ATOM 1998 C CA . LYS A 1 250 ? -23.421 11.854 25.164 1.00 51.97 250 LYS A CA 1
ATOM 1999 C C . LYS A 1 250 ? -24.781 11.176 25.378 1.00 51.97 250 LYS A C 1
ATOM 2001 O O . LYS A 1 250 ? -24.828 9.957 25.508 1.00 51.97 250 LYS A O 1
ATOM 2006 N N . ALA A 1 251 ? -25.875 11.940 25.390 1.00 57.75 251 ALA A N 1
ATOM 2007 C CA . ALA A 1 251 ? -27.225 11.398 25.528 1.00 57.75 251 ALA A CA 1
ATOM 2008 C C . ALA A 1 251 ? -27.639 10.545 24.318 1.00 57.75 251 ALA A C 1
ATOM 2010 O O . ALA A 1 251 ? -28.186 9.463 24.518 1.00 57.75 251 ALA A O 1
ATOM 2011 N N . ASP A 1 252 ? -27.319 10.977 23.097 1.00 56.34 252 ASP A N 1
ATOM 2012 C CA . ASP A 1 252 ? -27.583 10.218 21.871 1.00 56.34 252 ASP A CA 1
ATOM 2013 C C . ASP A 1 252 ? -26.821 8.893 21.869 1.00 56.34 252 ASP A C 1
ATOM 2015 O O . ASP A 1 252 ? -27.391 7.846 21.577 1.00 56.34 252 ASP A O 1
ATOM 2019 N N . ILE A 1 253 ? -25.546 8.905 22.256 1.00 57.88 253 ILE A N 1
ATOM 2020 C CA . ILE A 1 253 ? -24.728 7.691 22.290 1.00 57.88 253 ILE A CA 1
ATOM 2021 C C . ILE A 1 253 ? -25.223 6.739 23.388 1.00 57.88 253 ILE A C 1
ATOM 2023 O O . ILE A 1 253 ? -25.405 5.559 23.103 1.00 57.88 253 ILE A O 1
ATOM 2027 N N . ILE A 1 254 ? -25.540 7.224 24.595 1.00 65.38 254 ILE A N 1
ATOM 2028 C CA . ILE A 1 254 ? -26.171 6.394 25.643 1.00 65.38 254 ILE A CA 1
ATOM 2029 C C . ILE A 1 254 ? -27.497 5.802 25.142 1.00 65.38 254 ILE A C 1
ATOM 2031 O O . ILE A 1 254 ? -27.761 4.618 25.343 1.00 65.38 254 ILE A O 1
ATOM 2035 N N . TYR A 1 255 ? -28.314 6.599 24.454 1.00 70.12 255 TYR A N 1
ATOM 2036 C CA . TYR A 1 255 ? -29.568 6.144 23.865 1.00 70.12 255 TYR A CA 1
ATOM 2037 C C . TYR A 1 255 ? -29.346 5.029 22.828 1.00 70.12 255 TYR A C 1
ATOM 2039 O O . TYR A 1 255 ? -30.010 3.995 22.912 1.00 70.12 255 TYR A O 1
ATOM 2047 N N . TYR A 1 256 ? -28.373 5.176 21.919 1.00 60.69 256 TYR A N 1
ATOM 2048 C CA . TYR A 1 256 ? -28.010 4.144 20.936 1.00 60.69 256 TYR A CA 1
ATOM 2049 C C . TYR A 1 256 ? -27.355 2.899 21.549 1.00 60.69 256 TYR A C 1
ATOM 2051 O O . TYR A 1 256 ? -27.477 1.820 20.979 1.00 60.69 256 TYR A O 1
ATOM 2059 N N . MET A 1 257 ? -26.675 3.017 22.693 1.00 51.72 257 MET A N 1
ATOM 2060 C CA . MET A 1 257 ? -26.146 1.862 23.432 1.00 51.72 257 MET A CA 1
ATOM 2061 C C . MET A 1 257 ? -27.232 1.101 24.198 1.00 51.72 257 MET A C 1
ATOM 2063 O O . MET A 1 257 ? -27.098 -0.094 24.435 1.00 51.72 257 MET A O 1
ATOM 2067 N N . SER A 1 258 ? -28.285 1.797 24.636 1.00 60.06 258 SER A N 1
ATOM 2068 C CA . SER A 1 258 ? -29.359 1.221 25.456 1.00 60.06 258 SER A CA 1
ATOM 2069 C C . SER A 1 258 ? -30.412 0.430 24.672 1.00 60.06 258 SER A C 1
ATOM 2071 O O . SER A 1 258 ? -31.340 -0.112 25.276 1.00 60.06 258 SER A O 1
ATOM 2073 N N . ARG A 1 259 ? -30.299 0.396 23.343 1.00 44.72 259 ARG A N 1
ATOM 2074 C CA . ARG A 1 259 ? -31.257 -0.216 22.423 1.00 44.72 259 ARG A CA 1
ATOM 2075 C C . ARG A 1 259 ? -3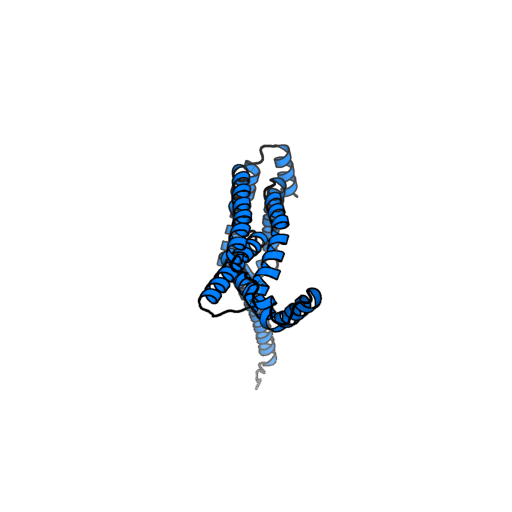0.630 -1.391 21.690 1.00 44.72 259 ARG A C 1
ATOM 2077 O O . ARG A 1 259 ? -31.374 -2.374 21.487 1.00 44.72 259 ARG A O 1
#

Mean predicted aligned error: 12.7 Å

Radius of gyration: 27.31 Å; Cα contacts (8 Å, |Δi|>4): 129; chains: 1; bounding box: 57×90×63 Å

Solvent-accessible surface area (backbone atoms only — not comparable to full-atom values): 14463 Å² total; per-residue (Å²): 142,80,82,84,78,77,63,71,68,66,58,53,56,52,50,52,54,52,49,51,54,50,47,53,51,50,51,52,47,50,53,48,50,52,51,53,51,39,64,77,36,41,70,60,48,42,41,52,52,42,50,52,49,53,53,51,50,50,49,49,35,54,76,68,43,39,68,62,49,53,54,51,50,34,67,73,70,70,53,64,92,69,61,76,78,68,62,86,65,86,59,50,36,61,53,35,51,51,51,47,47,53,52,52,50,50,50,53,52,52,50,56,59,37,42,76,78,34,83,69,46,64,60,58,56,78,65,32,61,73,59,52,44,52,54,38,42,49,53,51,55,26,50,49,38,43,52,52,50,56,30,43,78,72,72,58,68,56,66,48,55,54,48,46,43,59,68,43,52,48,49,54,49,58,66,47,48,58,62,48,53,51,52,53,61,51,56,55,37,68,70,51,41,53,52,49,52,53,48,54,45,49,52,51,56,52,49,60,73,31,74,69,41,60,74,42,60,86,39,64,70,55,47,51,52,52,52,51,53,51,51,52,46,51,50,55,52,49,56,50,60,73,66,46,83,48,69,64,62,44,49,52,49,51,53,66,70,74,107

Foldseek 3Di:
DDDPPPDPVVVVVVVVVVVVVVVVLVVLVVVVVVVVVCQVPVLVNLLVVLLVVLVVVLVCLLPPPVVVVQVVVCVVVVDDPPPVLPDDLLCLLVLLVVLLCVLVVLLCVLQVVLCVQAPCSVVVQVNPSVNSNLNSLSVSLSVLCVVQSVCVVVVNHDSSSSCCSPVPSSVVSVVVSVVVSVVSNVCSDLVNVLVVLVVVLVVLVVVCVDPSVVSCVVPPVSVVVSVVVNVVSVVSVVSSLVSPPDPVVNVVSVVVVVD

Nearest PDB structures (foldseek):
  3zx6-assembly1_B  TM=1.581E-01  e=3.180E+00  Archaeoglobus fulgidus DSM 4304
  3zx6-assembly1_A  TM=1.361E-01  e=2.892E+00  Archaeoglobus fulgidus DSM 4304
  3ja6-assembly1_H  TM=1.848E-01  e=9.020E+00  Escherichia coli
  3ja6-assembly1_I  TM=1.436E-01  e=7.825E+00  Escherichia coli

Organism: NCBI:txid408172

Sequence (259 aa):
MEEALENPATEIETEDTQKVDRSGSNFSYLFHRIGTMVEQNLIWATMLMVLLGVVLMDIIFSLFLFEPYVQLIETLSGSAPGEFAEVDIGFAPEVWQALLGIVLGTLILVISIASQSIPKLIDLYMRDVKSLLYVWLLIISGAHAGLIKLYGEINLMRESSRVFNTHFLIIICGIIAFPYIFYVLRLTKPTNIIEKIYGNNMDLIQSLTSPRSHAMVHIHSVVENQQYEMFEAFNQLDDILEFIDFKEVKADIIYYMSR

pLDDT: mean 77.56, std 15.95, range [37.72, 97.56]